Protein AF-A0A4R2SHG3-F1 (afdb_monomer_lite)

Secondary structure (DSSP, 8-state):
--------------SPPPP-TT-EEEEEEEEEE-HHHHHHHHHH--PPPSP-STT-TTEEEEEPPSEEEEEE-SS--S--SSTTS-EEEEEEE--TT--S-TTTTTS-PPSSPEEEEEEEGGG-TTS-EEEPSS--EESSEEE-TT--EEEEEEESSPPPHHHHHHHHH-HHHHHHHSEEEETTSS-BTTEEE--HHHHHHH-GGG-GGGGTTTTHHHHTTSSS--S--GGG-----SSPPTT---EEEEE--HHHHHHHHHHHHHHHHHHHHHHHHHHHHHHHHHHHHHHHHHHHHHS--TTS--SSGGGT-TTTTGGGGS--

pLDDT: mean 76.58, std 19.76, range [27.12, 96.88]

Radius of gyration: 29.36 Å; chains: 1; bounding box: 90×40×92 Å

Sequence (324 aa):
MTTNSPVLSDHKIGKPLACQADIRPIYPARFSLTKAALDKIVKTGEAPPMPTGINDPNYELRRLRQGYFYIYSQQHVGKTTDLKGRWVIFKYTVSTKDSNAPELNREYGSLPYKFTQYEWTEGNPRKQWVPAKGVNSYYHAFVNPQTAIIEFAYSEFRWPAELFEKLETDANARAAFMQKLPLKSLETDFSFILTEESLQKRVPDFNPNTEASGLNQNAEYRATMVGYNPTHHLRLPVKPCENGEPIVVGVFDPLGNIYDVAACNIVATVNDANKRAEELYPMVTAKAVKSFEKFLRAKSYSGFPVGDANKKDGLFSGIKRVFQ

Foldseek 3Di:
DDDDDDDPDPDPDDAFDDADQFKAFEFEWEKAFDPVQLVVCLVPVDHDPFDPFLPGPRTATEHDQFFKKKKFDPAFDDDAQAPNRGIKMWTKADALPFPQAPVCVPPGHDPPIKIFIWHADNRAQQGDIDGDPDPGIDLGGITTLPGFKMWMATDSDDDHRVLVVCLVVDVVSSVVHTDMDGLVDQDDRFKDFDDLVVCVVRYVQQPPCVVVPCLVVLCQLFPGRGHHDPSNDDSDRPDHDDSNTHMYGYHYDVVRNVRSSVSNVVVVVVVVVVVVVVVVVVVVVVVVVVVCVVVVVVPPDPPDPPDDPVVPVCPPVVVVVVPD

Organism: NCBI:txid1521931

InterPro domains:
  IPR046864 Toxin VasX, N-terminal region [PF20249] (18-190)

Structure (mmCIF, N/CA/C/O backbone):
data_AF-A0A4R2SHG3-F1
#
_entry.id   AF-A0A4R2SHG3-F1
#
loop_
_atom_site.group_PDB
_atom_site.id
_atom_site.type_symbol
_atom_site.label_atom_id
_atom_site.label_alt_id
_atom_site.label_comp_id
_atom_site.label_asym_id
_atom_site.label_entity_id
_atom_site.label_seq_id
_atom_site.pdbx_PDB_ins_code
_atom_site.Cartn_x
_atom_site.Cartn_y
_atom_site.Cartn_z
_atom_site.occupancy
_atom_site.B_iso_or_equiv
_atom_site.auth_seq_id
_atom_site.auth_comp_id
_atom_site.auth_asym_id
_atom_site.auth_atom_id
_atom_site.pdbx_PDB_model_num
ATOM 1 N N . MET A 1 1 ? -46.194 3.440 -25.053 1.00 33.47 1 MET A N 1
ATOM 2 C CA . MET A 1 1 ? -45.785 3.135 -23.667 1.00 33.47 1 MET A CA 1
ATOM 3 C C . MET A 1 1 ? -44.301 2.828 -23.695 1.00 33.47 1 MET A C 1
ATOM 5 O O . MET A 1 1 ? -43.914 1.734 -24.071 1.00 33.47 1 MET A O 1
ATOM 9 N N . THR A 1 2 ? -43.479 3.838 -23.436 1.00 27.78 2 THR A N 1
ATOM 10 C CA . THR A 1 2 ? -42.016 3.767 -23.477 1.00 27.78 2 THR A CA 1
ATOM 11 C C . THR A 1 2 ? -41.501 3.917 -22.053 1.00 27.78 2 THR A C 1
ATOM 13 O O . THR A 1 2 ? -41.744 4.923 -21.391 1.00 27.78 2 THR A O 1
ATOM 16 N N . THR A 1 3 ? -40.854 2.869 -21.556 1.00 30.02 3 THR A N 1
ATOM 17 C CA . THR A 1 3 ? -40.219 2.810 -20.240 1.00 30.02 3 THR A CA 1
ATOM 18 C C . THR A 1 3 ? -38.892 3.562 -20.291 1.00 30.02 3 THR A C 1
ATOM 20 O O . THR A 1 3 ? -37.925 3.073 -20.872 1.00 30.02 3 THR A O 1
ATOM 23 N N . ASN A 1 4 ? -38.854 4.755 -19.699 1.00 28.84 4 ASN A N 1
ATOM 24 C CA . ASN A 1 4 ? -37.624 5.510 -19.483 1.00 28.84 4 ASN A CA 1
ATOM 25 C C . ASN A 1 4 ? -36.856 4.914 -18.298 1.00 28.84 4 ASN A C 1
ATOM 27 O O . ASN A 1 4 ? -37.313 4.976 -17.157 1.00 28.84 4 ASN A O 1
ATOM 31 N N . SER A 1 5 ? -35.676 4.363 -18.578 1.00 27.41 5 SER A N 1
ATOM 32 C CA . SER A 1 5 ? -34.631 4.127 -17.580 1.00 27.41 5 SER A CA 1
ATOM 33 C C . SER A 1 5 ? -34.259 5.452 -16.900 1.00 27.41 5 SER A C 1
ATOM 35 O O . SER A 1 5 ? -34.145 6.466 -17.597 1.00 27.41 5 SER A O 1
ATOM 37 N N . PRO A 1 6 ? -34.050 5.492 -15.572 1.00 28.58 6 PRO A N 1
ATOM 38 C CA . PRO A 1 6 ? -33.657 6.722 -14.912 1.00 28.58 6 PRO A CA 1
ATOM 39 C C . PRO A 1 6 ? -32.207 7.037 -15.284 1.00 28.58 6 PRO A C 1
ATOM 41 O O . PRO A 1 6 ? -31.268 6.329 -14.923 1.00 28.58 6 PRO A O 1
ATOM 44 N N . VAL A 1 7 ? -32.065 8.108 -16.059 1.00 27.12 7 VAL A N 1
ATOM 45 C CA . VAL A 1 7 ? -30.815 8.810 -16.336 1.00 27.12 7 VAL A CA 1
ATOM 46 C C . VAL A 1 7 ? -30.150 9.144 -15.002 1.00 27.12 7 VAL A C 1
ATOM 48 O O . VAL A 1 7 ? -30.804 9.684 -14.109 1.00 27.12 7 VAL A O 1
ATOM 51 N N . LEU A 1 8 ? -28.862 8.801 -14.880 1.00 29.91 8 LEU A N 1
ATOM 52 C CA . LEU A 1 8 ? -27.983 9.226 -13.792 1.00 29.91 8 LEU A CA 1
ATOM 53 C C . LEU A 1 8 ? -28.116 10.749 -13.651 1.00 29.91 8 LEU A C 1
ATOM 55 O O . LEU A 1 8 ? -27.595 11.505 -14.468 1.00 29.91 8 LEU A O 1
ATOM 59 N N . SER A 1 9 ? -28.874 11.199 -12.656 1.00 29.02 9 SER A N 1
ATOM 60 C CA . SER A 1 9 ? -28.988 12.615 -12.355 1.00 29.02 9 SER A CA 1
ATOM 61 C C . SER A 1 9 ? -27.637 13.107 -11.863 1.00 29.02 9 SER A C 1
ATOM 63 O O . SER A 1 9 ? -27.088 12.539 -10.915 1.00 29.02 9 SER A O 1
ATOM 65 N N . ASP A 1 10 ? -27.154 14.184 -12.479 1.00 29.62 10 ASP A N 1
ATOM 66 C CA . ASP A 1 10 ? -26.142 15.094 -11.954 1.00 29.62 10 ASP A CA 1
ATOM 67 C C . ASP A 1 10 ? -26.487 15.486 -10.512 1.00 29.62 10 ASP A C 1
ATOM 69 O O . ASP A 1 10 ? -27.126 16.503 -10.227 1.00 29.62 10 ASP A O 1
ATOM 73 N N . HIS A 1 11 ? -26.074 14.668 -9.553 1.00 29.27 11 HIS A N 1
ATOM 74 C CA . HIS A 1 11 ? -26.025 15.099 -8.179 1.00 29.27 11 HIS A CA 1
ATOM 75 C C . HIS A 1 11 ? -24.681 15.783 -7.961 1.00 29.27 11 HIS A C 1
ATOM 77 O O . HIS A 1 11 ? -23.641 15.163 -7.738 1.00 29.27 11 HIS A O 1
ATOM 83 N N . LYS A 1 12 ? -24.742 17.115 -7.936 1.00 35.88 12 LYS A N 1
ATOM 84 C CA . LYS A 1 12 ? -23.930 17.914 -7.019 1.00 35.88 12 LYS A CA 1
ATOM 85 C C . LYS A 1 12 ? -24.144 17.368 -5.592 1.00 35.88 12 LYS A C 1
ATOM 87 O O . LYS A 1 12 ? -25.029 17.815 -4.877 1.00 35.88 12 LYS A O 1
ATOM 92 N N . ILE A 1 13 ? -23.365 16.366 -5.189 1.00 30.84 13 ILE A N 1
ATOM 93 C CA . ILE A 1 13 ? -23.256 15.853 -3.809 1.00 30.84 13 ILE A CA 1
ATOM 94 C C . ILE A 1 13 ? -22.005 16.539 -3.263 1.00 30.84 13 ILE A C 1
ATOM 96 O O . ILE A 1 13 ? -20.940 16.338 -3.835 1.00 30.84 13 ILE A O 1
ATOM 100 N N . GLY A 1 14 ? -21.998 17.448 -2.293 1.00 31.25 14 GLY A N 1
ATOM 101 C CA . GLY A 1 14 ? -22.535 17.407 -0.934 1.00 31.25 14 GLY A CA 1
ATOM 102 C C . GLY A 1 14 ? -21.418 17.986 -0.041 1.00 31.25 14 GLY A C 1
ATOM 103 O O . GLY A 1 14 ? -20.244 17.830 -0.381 1.00 31.25 14 GLY A O 1
ATOM 104 N N . LYS A 1 15 ? -21.758 18.721 1.027 1.00 37.09 15 LYS A N 1
ATOM 105 C CA . LYS A 1 15 ? -20.797 19.341 1.969 1.00 37.09 15 LYS A CA 1
ATOM 106 C C . LYS A 1 15 ? -19.692 18.347 2.398 1.00 37.09 15 LYS A C 1
ATOM 108 O O . LYS A 1 15 ? -19.974 17.148 2.437 1.00 37.09 15 LYS A O 1
ATOM 113 N N . PRO A 1 16 ? -18.470 18.813 2.740 1.00 46.28 16 PRO A N 1
ATOM 114 C CA . PRO A 1 16 ? -17.453 17.947 3.346 1.00 46.28 16 PRO A CA 1
ATOM 115 C C . PRO A 1 16 ? -18.072 17.156 4.501 1.00 46.28 16 PRO A C 1
ATOM 117 O O . PRO A 1 16 ? -18.875 17.715 5.254 1.00 46.28 16 PRO A O 1
ATOM 120 N N . LEU A 1 17 ? -17.752 15.859 4.602 1.00 51.75 17 LEU A N 1
ATOM 121 C CA . LEU A 1 17 ? -18.268 15.019 5.685 1.00 51.75 17 LEU A CA 1
ATOM 122 C C . LEU A 1 17 ? -18.000 15.713 7.026 1.00 51.75 17 LEU A C 1
ATOM 124 O O . LEU A 1 17 ? -16.897 16.212 7.262 1.00 51.75 17 LEU A O 1
ATOM 128 N N . ALA A 1 18 ? -19.016 15.756 7.890 1.00 56.81 18 ALA A N 1
ATOM 129 C CA . ALA A 1 18 ? -18.829 16.191 9.264 1.00 56.81 18 ALA A CA 1
ATOM 130 C C . ALA A 1 18 ? -17.781 15.293 9.937 1.00 56.81 18 ALA A C 1
ATOM 132 O O . ALA A 1 18 ? -17.714 14.094 9.660 1.00 56.81 18 ALA A O 1
ATOM 133 N N . CYS A 1 19 ? -16.964 15.887 10.803 1.00 63.97 19 CYS A N 1
ATOM 134 C CA . CYS A 1 19 ? -15.943 15.180 11.564 1.00 63.97 19 CYS A CA 1
ATOM 135 C C . CYS A 1 19 ? -16.548 13.954 12.295 1.00 63.97 19 CYS A C 1
ATOM 137 O O . CYS A 1 19 ? -17.534 14.081 13.020 1.00 63.97 19 CYS A O 1
ATOM 139 N N . GLN A 1 20 ? -15.955 12.772 12.082 1.00 69.38 20 GLN A N 1
ATOM 140 C CA . GLN A 1 20 ? -16.285 11.513 12.759 1.00 69.38 20 GLN A CA 1
ATOM 141 C C . GLN A 1 20 ? -15.287 11.257 13.896 1.00 69.38 20 GLN A C 1
ATOM 143 O O . GLN A 1 20 ? -14.147 10.869 13.651 1.00 69.38 20 GLN A O 1
ATOM 148 N N . ALA A 1 21 ? -15.703 11.510 15.140 1.00 69.62 21 ALA A N 1
ATOM 149 C CA . ALA A 1 21 ? -14.824 11.470 16.315 1.00 69.62 21 ALA A CA 1
ATOM 150 C C . ALA A 1 21 ? -14.203 10.086 16.601 1.00 69.62 21 ALA A C 1
ATOM 152 O O . ALA A 1 21 ? -13.243 9.985 17.358 1.00 69.62 21 ALA A O 1
ATOM 153 N N . ASP A 1 22 ? -14.742 9.021 16.012 1.00 82.75 22 ASP A N 1
ATOM 154 C CA . ASP A 1 22 ? -14.313 7.634 16.177 1.00 82.75 22 ASP A CA 1
ATOM 155 C C . ASP A 1 22 ? -13.443 7.116 15.021 1.00 82.75 22 ASP A C 1
ATOM 157 O O . ASP A 1 22 ? -13.056 5.946 15.027 1.00 82.75 22 ASP A O 1
ATOM 161 N N . ILE A 1 23 ? -13.105 7.967 14.044 1.00 86.44 23 ILE A N 1
ATOM 162 C CA . ILE A 1 23 ? -12.410 7.567 12.816 1.00 86.44 23 ILE A CA 1
ATOM 163 C C . ILE A 1 23 ? -11.166 8.431 12.580 1.00 86.44 23 ILE A C 1
ATOM 165 O O . ILE A 1 23 ? -11.239 9.643 12.395 1.00 86.44 23 ILE A O 1
ATOM 169 N N . ARG A 1 24 ? -10.012 7.765 12.496 1.00 89.50 24 ARG A N 1
ATOM 170 C CA . ARG A 1 24 ? -8.779 8.279 11.899 1.00 89.50 24 ARG A CA 1
ATOM 171 C C . ARG A 1 24 ? -8.614 7.646 10.511 1.00 89.50 24 ARG A C 1
ATOM 173 O O . ARG A 1 24 ? -8.375 6.436 10.427 1.00 89.50 24 ARG A O 1
ATOM 180 N N . PRO A 1 25 ? -8.734 8.422 9.420 1.00 90.69 25 PRO A N 1
ATOM 181 C CA . PRO A 1 25 ? -8.517 7.918 8.068 1.00 90.69 25 PRO A CA 1
ATOM 182 C C . PRO A 1 25 ? -7.061 7.503 7.818 1.00 90.69 25 PRO A C 1
ATOM 184 O O . PRO A 1 25 ? -6.133 8.263 8.095 1.00 90.69 25 PRO A O 1
ATOM 187 N N . ILE A 1 26 ? -6.880 6.320 7.234 1.00 93.25 26 ILE A N 1
ATOM 188 C CA . ILE A 1 26 ? -5.596 5.760 6.810 1.00 93.25 26 ILE A CA 1
ATOM 189 C C . ILE A 1 26 ? -5.618 5.586 5.291 1.00 93.25 26 ILE A C 1
ATOM 191 O O . ILE A 1 26 ? -6.452 4.859 4.743 1.00 93.25 26 ILE A O 1
ATOM 195 N N . TYR A 1 27 ? -4.678 6.237 4.616 1.00 92.62 27 TYR A N 1
ATOM 196 C CA . TYR A 1 27 ? -4.498 6.169 3.171 1.00 92.62 27 TYR A CA 1
ATOM 197 C C . TYR A 1 27 ? -3.233 5.371 2.861 1.00 92.62 27 TYR A C 1
ATOM 199 O O . TYR A 1 27 ? -2.132 5.916 2.909 1.00 92.62 27 TYR A O 1
ATOM 207 N N . PRO A 1 28 ? -3.346 4.067 2.580 1.00 94.25 28 PRO A N 1
ATOM 208 C CA . PRO A 1 28 ? -2.180 3.275 2.232 1.00 94.25 28 PRO A CA 1
ATOM 209 C C . PRO A 1 28 ? -1.685 3.628 0.821 1.00 94.25 28 PRO A C 1
ATOM 211 O O . PRO A 1 28 ? -2.462 3.687 -0.134 1.00 94.25 28 PRO A O 1
ATOM 214 N N . ALA A 1 29 ? -0.379 3.840 0.695 1.00 92.88 29 ALA A N 1
ATOM 215 C CA . ALA A 1 29 ? 0.338 4.008 -0.562 1.00 92.88 29 ALA A CA 1
ATOM 216 C C . ALA A 1 29 ? 1.505 3.021 -0.582 1.00 92.88 29 ALA A C 1
ATOM 218 O O . ALA A 1 29 ? 2.244 2.919 0.391 1.00 92.88 29 ALA A O 1
ATOM 219 N N . ARG A 1 30 ? 1.671 2.259 -1.659 1.00 92.75 30 ARG A N 1
ATOM 220 C CA . ARG A 1 30 ? 2.716 1.235 -1.750 1.00 92.75 30 ARG A CA 1
ATOM 221 C C . ARG A 1 30 ? 4.051 1.828 -2.167 1.00 92.75 30 ARG A C 1
ATOM 223 O O . ARG A 1 30 ? 4.090 2.724 -3.008 1.00 92.75 30 ARG A O 1
ATOM 230 N N . PHE A 1 31 ? 5.135 1.275 -1.644 1.00 93.50 31 PHE A N 1
ATOM 231 C CA . PHE A 1 31 ? 6.462 1.491 -2.208 1.00 93.50 31 PHE A CA 1
ATOM 232 C C . PHE A 1 31 ? 6.576 0.767 -3.548 1.00 93.50 31 PHE A C 1
ATOM 234 O O . PHE A 1 31 ? 6.349 -0.437 -3.624 1.00 93.50 31 PHE A O 1
ATOM 241 N N . SER A 1 32 ? 6.940 1.503 -4.592 1.00 89.88 32 SER A N 1
ATOM 242 C CA . SER A 1 32 ? 7.234 0.969 -5.922 1.00 89.88 32 SER A CA 1
ATOM 243 C C . SER A 1 32 ? 8.598 1.480 -6.368 1.00 89.88 32 SER A C 1
ATOM 245 O O . SER A 1 32 ? 8.988 2.597 -6.024 1.00 89.88 32 SER A O 1
ATOM 247 N N . LEU A 1 33 ? 9.339 0.659 -7.108 1.00 90.38 33 LEU A N 1
ATOM 248 C CA . LEU A 1 33 ? 10.660 1.025 -7.617 1.00 90.38 33 LEU A CA 1
ATOM 249 C C . LEU A 1 33 ? 10.574 2.240 -8.548 1.00 90.38 33 LEU A C 1
ATOM 251 O O . LEU A 1 33 ? 9.707 2.319 -9.424 1.00 90.38 33 LEU A O 1
ATOM 255 N N . THR A 1 34 ? 11.503 3.181 -8.393 1.00 89.12 34 THR A N 1
ATOM 256 C CA . THR A 1 34 ? 11.634 4.297 -9.336 1.00 89.12 34 THR A CA 1
ATOM 257 C C . THR A 1 34 ? 12.121 3.794 -10.695 1.00 89.12 34 THR A C 1
ATOM 259 O O . THR A 1 34 ? 12.732 2.730 -10.808 1.00 89.12 34 THR A O 1
ATOM 262 N N . LYS A 1 35 ? 11.902 4.583 -11.756 1.00 84.44 35 LYS A N 1
ATOM 263 C CA . LYS A 1 35 ? 12.464 4.273 -13.083 1.00 84.44 35 LYS A CA 1
ATOM 264 C C . LYS A 1 35 ? 13.984 4.096 -13.017 1.00 84.44 35 LYS A C 1
ATOM 266 O O . LYS A 1 35 ? 14.508 3.136 -13.558 1.00 84.44 35 LYS A O 1
ATOM 271 N N . ALA A 1 36 ? 14.672 4.979 -12.294 1.00 88.19 36 ALA A N 1
ATOM 272 C CA . ALA A 1 36 ? 16.119 4.905 -12.125 1.00 88.19 36 ALA A CA 1
ATOM 273 C C . ALA A 1 36 ? 16.562 3.595 -11.446 1.00 88.19 36 ALA A C 1
ATOM 275 O O . ALA A 1 36 ? 17.568 3.010 -11.848 1.00 88.19 36 ALA A O 1
ATOM 276 N N . ALA A 1 37 ? 15.804 3.113 -10.455 1.00 90.75 37 ALA A N 1
ATOM 277 C CA . ALA A 1 37 ? 16.067 1.825 -9.822 1.00 90.75 37 ALA A CA 1
ATOM 278 C C . ALA A 1 37 ? 15.839 0.653 -10.792 1.00 90.75 37 ALA A C 1
ATOM 280 O O . ALA A 1 37 ? 16.688 -0.231 -10.879 1.00 90.75 37 ALA A O 1
ATOM 281 N N . LEU A 1 38 ? 14.749 0.669 -11.568 1.00 88.31 38 LEU A N 1
ATOM 282 C CA . LEU A 1 38 ? 14.478 -0.343 -12.598 1.00 88.31 38 LEU A CA 1
ATOM 283 C C . LEU A 1 38 ? 15.567 -0.361 -13.686 1.00 88.31 38 LEU A C 1
ATOM 285 O O . LEU A 1 38 ? 16.103 -1.421 -13.998 1.00 88.31 38 LEU A O 1
ATOM 289 N N . ASP A 1 39 ? 15.973 0.806 -14.191 1.00 86.44 39 ASP A N 1
ATOM 290 C CA . ASP A 1 39 ? 17.051 0.939 -15.179 1.00 86.44 39 ASP A CA 1
ATOM 291 C C . ASP A 1 39 ? 18.385 0.397 -14.641 1.00 86.44 39 ASP A C 1
ATOM 293 O O . ASP A 1 39 ? 19.172 -0.193 -15.386 1.00 86.44 39 ASP A O 1
ATOM 297 N N . LYS A 1 40 ? 18.660 0.592 -13.343 1.00 90.00 40 LYS A N 1
ATOM 298 C CA . LYS A 1 40 ? 19.838 0.021 -12.680 1.00 90.00 40 LYS A CA 1
ATOM 299 C C . LYS A 1 40 ? 19.745 -1.503 -12.629 1.00 90.00 40 LYS A C 1
ATOM 301 O O . LYS A 1 40 ? 20.708 -2.158 -13.014 1.00 90.00 40 LYS A O 1
ATOM 306 N N . ILE A 1 41 ? 18.596 -2.055 -12.232 1.00 89.62 41 ILE A N 1
ATOM 307 C CA . ILE A 1 41 ? 18.361 -3.506 -12.176 1.00 89.62 41 ILE A CA 1
ATOM 308 C C . ILE A 1 41 ? 18.587 -4.147 -13.545 1.00 89.62 41 ILE A C 1
ATOM 310 O O . ILE A 1 41 ? 19.288 -5.149 -13.630 1.00 89.62 41 ILE A O 1
ATOM 314 N N . VAL A 1 42 ? 18.069 -3.556 -14.624 1.00 84.56 42 VAL A N 1
ATOM 315 C CA . VAL A 1 42 ? 18.277 -4.077 -15.988 1.00 84.56 42 VAL A CA 1
ATOM 316 C C . VAL A 1 42 ? 19.759 -4.082 -16.375 1.00 84.56 42 VAL A C 1
ATOM 318 O O . VAL A 1 42 ? 20.217 -4.993 -17.060 1.00 84.56 42 VAL A O 1
ATOM 321 N N . LYS A 1 43 ? 20.530 -3.082 -15.934 1.00 86.06 43 LYS A N 1
ATOM 322 C CA . LYS A 1 43 ? 21.958 -2.955 -16.267 1.00 86.06 43 LYS A CA 1
ATOM 323 C C . LYS A 1 43 ? 22.869 -3.838 -15.420 1.00 86.06 43 LYS A C 1
ATOM 325 O O . LYS A 1 43 ? 23.861 -4.336 -15.943 1.00 86.06 43 LYS A O 1
ATOM 330 N N . THR A 1 44 ? 22.595 -3.971 -14.123 1.00 88.31 44 THR A N 1
ATOM 331 C CA . THR A 1 44 ? 23.511 -4.617 -13.166 1.00 88.31 44 THR A CA 1
ATOM 332 C C . THR A 1 44 ? 22.992 -5.940 -12.616 1.00 88.31 44 THR A C 1
ATOM 334 O O . THR A 1 44 ? 23.772 -6.706 -12.063 1.00 88.31 44 THR A O 1
ATOM 337 N N . GLY A 1 45 ? 21.694 -6.221 -12.742 1.00 85.00 45 GLY A N 1
ATOM 338 C CA . GLY A 1 45 ? 21.036 -7.364 -12.107 1.00 85.00 45 GLY A CA 1
ATOM 339 C C . GLY A 1 45 ? 20.819 -7.207 -10.596 1.00 85.00 45 GLY A C 1
ATOM 340 O O . GLY A 1 45 ? 20.346 -8.140 -9.952 1.00 85.00 45 GLY A O 1
ATOM 341 N N . GLU A 1 46 ? 21.147 -6.050 -10.012 1.00 87.25 46 GLU A N 1
ATOM 342 C CA . GLU A 1 46 ? 21.089 -5.831 -8.562 1.00 87.25 46 GLU A CA 1
ATOM 343 C C . GLU A 1 46 ? 19.825 -5.069 -8.151 1.00 87.25 46 GLU A C 1
ATOM 345 O O . GLU A 1 46 ? 19.664 -3.888 -8.474 1.00 87.25 46 GLU A O 1
ATOM 350 N N . ALA A 1 47 ? 18.952 -5.727 -7.384 1.00 86.62 47 ALA A N 1
ATOM 351 C CA . ALA A 1 47 ? 17.793 -5.093 -6.762 1.00 86.62 47 ALA A CA 1
ATOM 352 C C . ALA A 1 47 ? 18.191 -4.312 -5.494 1.00 86.62 47 ALA A C 1
ATOM 354 O O . ALA A 1 47 ? 19.029 -4.788 -4.721 1.00 86.62 47 ALA A O 1
ATOM 355 N N . PRO A 1 48 ? 17.598 -3.129 -5.243 1.00 90.75 48 PRO A N 1
ATOM 356 C CA . PRO A 1 48 ? 17.815 -2.414 -3.992 1.00 90.75 48 PRO A CA 1
ATOM 357 C C . PRO A 1 48 ? 17.240 -3.208 -2.803 1.00 90.75 48 PRO A C 1
ATOM 359 O O . PRO A 1 48 ? 16.298 -3.988 -2.978 1.00 90.75 48 PRO A O 1
ATOM 362 N N . PRO A 1 49 ? 17.766 -3.004 -1.581 1.00 91.62 49 PRO A N 1
ATOM 363 C CA . PRO A 1 49 ? 17.172 -3.572 -0.373 1.00 91.62 49 PRO A CA 1
ATOM 364 C C . PRO A 1 49 ? 15.762 -3.012 -0.136 1.00 91.62 49 PRO A C 1
ATOM 366 O O . PRO A 1 49 ? 15.327 -2.081 -0.817 1.00 91.62 49 PRO A O 1
ATOM 369 N N . MET A 1 50 ? 15.045 -3.569 0.844 1.00 89.69 50 MET A N 1
ATOM 370 C CA . MET A 1 50 ? 13.733 -3.056 1.257 1.00 89.69 50 MET A CA 1
ATOM 371 C C . MET A 1 50 ? 13.789 -1.552 1.585 1.00 89.69 50 MET A C 1
ATOM 373 O O . MET A 1 50 ? 14.806 -1.098 2.116 1.00 89.69 50 MET A O 1
ATOM 377 N N . PRO A 1 51 ? 12.714 -0.787 1.300 1.00 93.44 51 PRO A N 1
ATOM 378 C CA . PRO A 1 51 ? 12.720 0.651 1.512 1.00 93.44 51 PRO A CA 1
ATOM 379 C C . PRO A 1 51 ? 12.936 0.987 2.982 1.00 93.44 51 PRO A C 1
ATOM 381 O O . PRO A 1 51 ? 12.277 0.440 3.868 1.00 93.44 51 PRO A O 1
ATOM 384 N N . THR A 1 52 ? 13.824 1.944 3.217 1.00 92.06 52 THR A N 1
ATOM 385 C CA . THR A 1 52 ? 14.102 2.472 4.560 1.00 92.06 52 THR A CA 1
ATOM 386 C C . THR A 1 52 ? 13.088 3.522 5.011 1.00 92.06 52 THR A C 1
ATOM 388 O O . THR A 1 52 ? 12.947 3.758 6.207 1.00 92.06 52 THR A O 1
ATOM 391 N N . GLY A 1 53 ? 12.348 4.114 4.070 1.00 94.00 53 GLY A N 1
ATOM 392 C CA . GLY A 1 53 ? 11.288 5.078 4.340 1.00 94.00 53 GLY A CA 1
ATOM 393 C C . GLY A 1 53 ? 10.798 5.793 3.079 1.00 94.00 53 GLY A C 1
ATOM 394 O O . GLY A 1 53 ? 11.286 5.558 1.976 1.00 94.00 53 GLY A O 1
ATOM 395 N N . ILE A 1 54 ? 9.843 6.710 3.237 1.00 93.81 54 ILE A N 1
ATOM 396 C CA . ILE A 1 54 ? 9.193 7.489 2.168 1.00 93.81 54 ILE A CA 1
ATOM 397 C C . ILE A 1 54 ? 10.137 8.426 1.403 1.00 93.81 54 ILE A C 1
ATOM 399 O O . ILE A 1 54 ? 9.738 8.975 0.381 1.00 93.81 54 ILE A O 1
ATOM 403 N N . ASN A 1 55 ? 11.361 8.630 1.898 1.00 93.50 55 ASN A N 1
ATOM 404 C CA . ASN A 1 55 ? 12.386 9.455 1.257 1.00 93.50 55 ASN A CA 1
ATOM 405 C C . ASN A 1 55 ? 13.507 8.611 0.608 1.00 93.50 55 ASN A C 1
ATOM 407 O O . ASN A 1 55 ? 14.512 9.174 0.178 1.00 93.50 55 ASN A O 1
ATOM 411 N N . ASP A 1 56 ? 13.373 7.280 0.561 1.00 94.94 56 ASP A N 1
ATOM 412 C CA . ASP A 1 56 ? 14.353 6.391 -0.074 1.00 94.94 56 ASP A CA 1
ATOM 413 C C . ASP A 1 56 ? 14.424 6.660 -1.591 1.00 94.94 56 ASP A C 1
ATOM 415 O O . ASP A 1 56 ? 13.399 6.577 -2.265 1.00 94.94 56 ASP A O 1
ATOM 419 N N . PRO A 1 57 ? 15.600 6.959 -2.173 1.00 93.06 57 PRO A N 1
ATOM 420 C CA . PRO A 1 57 ? 15.705 7.367 -3.577 1.00 93.06 57 PRO A CA 1
ATOM 421 C C . PRO A 1 57 ? 15.396 6.244 -4.579 1.00 93.06 57 PRO A C 1
ATOM 423 O O . PRO A 1 57 ? 15.135 6.515 -5.755 1.00 93.06 57 PRO A O 1
ATOM 426 N N . ASN A 1 58 ? 15.444 4.979 -4.149 1.00 93.44 58 ASN A N 1
ATOM 427 C CA . ASN A 1 58 ? 15.146 3.845 -5.025 1.00 93.44 58 ASN A CA 1
ATOM 428 C C . ASN A 1 58 ? 13.645 3.571 -5.134 1.00 93.44 58 ASN A C 1
ATOM 430 O O . ASN A 1 58 ? 13.222 2.820 -6.016 1.00 93.44 58 ASN A O 1
ATOM 434 N N . TYR A 1 59 ? 12.849 4.187 -4.261 1.00 93.19 59 TYR A N 1
ATOM 435 C CA . TYR A 1 59 ? 11.423 3.952 -4.163 1.00 93.19 59 TYR A CA 1
ATOM 436 C C . TYR A 1 59 ? 10.631 5.250 -4.270 1.00 93.19 59 TYR A C 1
ATOM 438 O O . TYR A 1 59 ? 11.085 6.346 -3.969 1.00 93.19 59 TYR A O 1
ATOM 446 N N . GLU A 1 60 ? 9.395 5.109 -4.705 1.00 91.56 60 GLU A N 1
ATOM 447 C CA . GLU A 1 60 ? 8.403 6.169 -4.722 1.00 91.56 60 GLU A CA 1
ATOM 448 C C . GLU A 1 60 ? 7.073 5.596 -4.244 1.00 91.56 60 GLU A C 1
ATOM 450 O O . GLU A 1 60 ? 6.798 4.399 -4.390 1.00 91.56 60 GLU A O 1
ATOM 455 N N . LEU A 1 61 ? 6.233 6.451 -3.666 1.00 91.94 61 LEU A N 1
ATOM 456 C CA . LEU A 1 61 ? 4.910 6.033 -3.238 1.00 91.94 61 LEU A CA 1
ATOM 457 C C . LEU A 1 61 ? 3.955 6.032 -4.422 1.00 91.94 61 LEU A C 1
ATOM 459 O O . LEU A 1 61 ? 3.812 7.020 -5.139 1.00 91.94 61 LEU A O 1
ATOM 463 N N . ARG A 1 62 ? 3.262 4.916 -4.598 1.00 87.75 62 ARG A N 1
ATOM 464 C CA . ARG A 1 62 ? 2.225 4.724 -5.607 1.00 87.75 62 ARG A CA 1
ATOM 465 C C . ARG A 1 62 ? 0.935 4.285 -4.937 1.00 87.75 62 ARG A C 1
ATOM 467 O O . ARG A 1 62 ? 0.924 3.832 -3.794 1.00 87.75 62 ARG A O 1
ATOM 474 N N . ARG A 1 63 ? -0.181 4.406 -5.640 1.00 85.25 63 ARG A N 1
ATOM 475 C CA . ARG A 1 63 ? -1.444 3.824 -5.187 1.00 85.25 63 ARG A CA 1
ATOM 476 C C . ARG A 1 63 ? -1.320 2.312 -5.027 1.00 85.25 63 ARG A C 1
ATOM 478 O O . ARG A 1 63 ? -0.553 1.655 -5.737 1.00 85.25 63 ARG A O 1
ATOM 485 N N . LEU A 1 64 ? -2.119 1.772 -4.109 1.00 85.88 64 LEU A N 1
ATOM 486 C CA . LEU A 1 64 ? -2.266 0.330 -3.965 1.00 85.88 64 LEU A CA 1
ATOM 487 C C . LEU A 1 64 ? -2.740 -0.315 -5.269 1.00 85.88 64 LEU A C 1
ATOM 489 O O . LEU A 1 64 ? -3.481 0.281 -6.053 1.00 85.88 64 LEU A O 1
ATOM 493 N N . ARG A 1 65 ? -2.333 -1.568 -5.448 1.00 83.00 65 ARG A N 1
ATOM 494 C CA . ARG A 1 65 ? -2.978 -2.495 -6.373 1.00 83.00 65 ARG A CA 1
ATOM 495 C C . ARG A 1 65 ? -4.235 -3.059 -5.719 1.00 83.00 65 ARG A C 1
ATOM 497 O O . ARG A 1 65 ? -4.424 -2.936 -4.507 1.00 83.00 65 ARG A O 1
ATOM 504 N N . GLN A 1 66 ? -5.122 -3.634 -6.526 1.00 85.50 66 GLN A N 1
ATOM 505 C CA . GLN A 1 66 ? -6.296 -4.322 -5.999 1.00 85.50 66 GLN A CA 1
ATOM 506 C C . GLN A 1 66 ? -5.867 -5.429 -5.027 1.00 85.50 66 GLN A C 1
ATOM 508 O O . GLN A 1 66 ? -4.900 -6.138 -5.278 1.00 85.50 66 GLN A O 1
ATOM 513 N N . GLY A 1 67 ? -6.577 -5.572 -3.912 1.00 89.56 67 GLY A N 1
ATOM 514 C CA . GLY A 1 67 ? -6.173 -6.523 -2.884 1.00 89.56 67 GLY A CA 1
ATOM 515 C C . GLY A 1 67 ? -6.796 -6.233 -1.531 1.00 89.56 67 GLY A C 1
ATOM 516 O O . GLY A 1 67 ? -7.924 -5.747 -1.430 1.00 89.56 67 GLY A O 1
ATOM 517 N N . TYR A 1 68 ? -6.042 -6.528 -0.482 1.00 93.75 68 TYR A N 1
ATOM 518 C CA . TYR A 1 68 ? -6.464 -6.442 0.904 1.00 93.75 68 TYR A CA 1
ATOM 519 C C . TYR A 1 68 ? -5.447 -5.654 1.724 1.00 93.75 68 TYR A C 1
ATOM 521 O O . TYR A 1 68 ? -4.235 -5.835 1.603 1.00 93.75 68 TYR A O 1
ATOM 529 N N . PHE A 1 69 ? -5.968 -4.784 2.580 1.00 96.50 69 PHE A N 1
ATOM 530 C CA . PHE A 1 69 ? -5.213 -4.042 3.571 1.00 96.50 69 PHE A CA 1
ATOM 531 C C . PHE A 1 69 ? -5.627 -4.519 4.960 1.00 96.50 69 PHE A C 1
ATOM 533 O O . PHE A 1 69 ? -6.807 -4.474 5.323 1.00 96.50 69 PHE A O 1
ATOM 540 N N . TYR A 1 70 ? -4.645 -5.000 5.710 1.00 96.88 70 TYR A N 1
ATOM 541 C CA . TYR A 1 70 ? -4.819 -5.592 7.027 1.00 96.88 70 TYR A CA 1
ATOM 542 C C . TYR A 1 70 ? -4.258 -4.654 8.075 1.00 96.88 70 TYR A C 1
ATOM 544 O O . TYR A 1 70 ? -3.125 -4.193 7.945 1.00 96.88 70 TYR A O 1
ATOM 552 N N . ILE A 1 71 ? -5.032 -4.417 9.124 1.00 96.81 71 ILE A N 1
ATOM 553 C CA . ILE A 1 71 ? -4.604 -3.667 10.295 1.00 96.81 71 ILE A CA 1
ATOM 554 C C . ILE A 1 71 ? -4.826 -4.550 11.514 1.00 96.81 71 ILE A C 1
ATOM 556 O O . ILE A 1 71 ? -5.902 -5.120 11.693 1.00 96.81 71 ILE A O 1
ATOM 560 N N . TYR A 1 72 ? -3.794 -4.647 12.335 1.00 96.19 72 TYR A N 1
ATOM 561 C CA . TYR A 1 72 ? -3.798 -5.285 13.630 1.00 96.19 72 TYR A CA 1
ATOM 562 C C . TYR A 1 72 ? -3.489 -4.256 14.715 1.00 96.19 72 TYR A C 1
ATOM 564 O O . TYR A 1 72 ? -2.615 -3.397 14.564 1.00 96.19 72 TYR A O 1
ATOM 572 N N . SER A 1 73 ? -4.163 -4.379 15.848 1.00 92.62 73 SER A N 1
ATOM 573 C CA . SER A 1 73 ? -3.784 -3.716 17.089 1.00 92.62 73 SER A CA 1
ATOM 574 C C . SER A 1 73 ? -4.100 -4.634 18.260 1.00 92.62 73 SER A C 1
ATOM 576 O O . SER A 1 73 ? -5.008 -5.458 18.190 1.00 92.62 73 SER A O 1
ATOM 578 N N . GLN A 1 74 ? -3.366 -4.488 19.365 1.00 85.06 74 GLN A N 1
ATOM 579 C CA . GLN A 1 74 ? -3.634 -5.278 20.571 1.00 85.06 74 GLN A CA 1
ATOM 580 C C . GLN A 1 74 ? -5.048 -5.038 21.107 1.00 85.06 74 GLN A C 1
ATOM 582 O O . GLN A 1 74 ? -5.653 -5.954 21.659 1.00 85.06 74 GLN A O 1
ATOM 587 N N . GLN A 1 75 ? -5.562 -3.819 20.930 1.00 81.56 75 GLN A N 1
ATOM 588 C CA . GLN A 1 75 ? -6.917 -3.459 21.307 1.00 81.56 75 GLN A CA 1
ATOM 589 C C . GLN A 1 75 ? -7.427 -2.339 20.396 1.00 81.56 75 GLN A C 1
ATOM 591 O O . GLN A 1 75 ? -7.096 -1.164 20.573 1.00 81.56 75 GLN A O 1
ATOM 596 N N . HIS A 1 76 ? -8.234 -2.701 19.401 1.00 82.25 76 HIS A N 1
ATOM 597 C CA . HIS A 1 76 ? -9.012 -1.734 18.641 1.00 82.25 76 HIS A CA 1
ATOM 598 C C . HIS A 1 76 ? -10.286 -1.362 19.399 1.00 82.25 76 HIS A C 1
ATOM 600 O O . HIS A 1 76 ? -10.953 -2.197 20.007 1.00 82.25 76 HIS A O 1
ATOM 606 N N . VAL A 1 77 ? -10.637 -0.081 19.323 1.00 77.06 77 VAL A N 1
ATOM 607 C CA . VAL A 1 77 ? -11.893 0.451 19.850 1.00 77.06 77 VAL A CA 1
ATOM 608 C C . VAL A 1 77 ? -12.863 0.629 18.683 1.00 77.06 77 VAL A C 1
ATOM 610 O O . VAL A 1 77 ? -12.504 1.200 17.656 1.00 77.06 77 VAL A O 1
ATOM 613 N N . GLY A 1 78 ? -14.102 0.160 18.829 1.00 80.56 78 GLY A N 1
ATOM 614 C CA . GLY A 1 78 ? -15.151 0.333 17.820 1.00 80.56 78 GLY A CA 1
ATOM 615 C C . GLY A 1 78 ? -15.211 -0.792 16.781 1.00 80.56 78 GLY A C 1
ATOM 616 O O . GLY A 1 78 ? -15.177 -1.971 17.131 1.00 80.56 78 GLY A O 1
ATOM 617 N N . LYS A 1 79 ? -15.382 -0.430 15.502 1.00 82.06 79 LYS A N 1
ATOM 618 C CA . LYS A 1 79 ? -15.627 -1.392 14.413 1.00 82.06 79 LYS A CA 1
ATOM 619 C C . LYS A 1 79 ? -14.393 -2.246 14.121 1.00 82.06 79 LYS A C 1
ATOM 621 O O . LYS A 1 79 ? -13.352 -1.717 13.743 1.00 82.06 79 LYS A O 1
ATOM 626 N N . THR A 1 80 ? -14.545 -3.561 14.221 1.00 89.06 80 THR A N 1
ATOM 627 C CA . THR A 1 80 ? -13.469 -4.548 14.048 1.00 89.06 80 THR A CA 1
ATOM 628 C C . THR A 1 80 ? -13.961 -5.752 13.246 1.00 89.06 80 THR A C 1
ATOM 630 O O . THR A 1 80 ? -15.162 -5.961 13.092 1.00 89.06 80 THR A O 1
ATOM 633 N N . THR A 1 81 ? -13.029 -6.503 12.664 1.00 86.25 81 THR A N 1
ATOM 634 C CA . THR A 1 81 ? -13.296 -7.689 11.840 1.00 86.25 81 THR A CA 1
ATOM 635 C C . THR A 1 81 ? -13.542 -8.937 12.688 1.00 86.25 81 THR A C 1
ATOM 637 O O . THR A 1 81 ? -14.297 -9.820 12.276 1.00 86.25 81 THR A O 1
ATOM 640 N N . ASP A 1 82 ? -12.911 -9.020 13.859 1.00 88.31 82 ASP A N 1
ATOM 641 C CA . ASP A 1 82 ? -13.001 -10.132 14.799 1.00 88.31 82 ASP A CA 1
ATOM 642 C C . ASP A 1 82 ? -13.712 -9.727 16.098 1.00 88.31 82 ASP A C 1
ATOM 644 O O . ASP A 1 82 ? -13.707 -8.571 16.508 1.00 88.31 82 ASP A O 1
ATOM 648 N N . LEU A 1 83 ? -14.280 -10.705 16.811 1.00 85.50 83 LEU A N 1
ATOM 649 C CA . LEU A 1 83 ? -14.976 -10.444 18.080 1.00 85.50 83 LEU A CA 1
ATOM 650 C C . LEU A 1 83 ? -14.033 -10.036 19.221 1.00 85.50 83 LEU A C 1
ATOM 652 O O . LEU A 1 83 ? -14.489 -9.499 20.227 1.00 85.50 83 LEU A O 1
ATOM 656 N N . LYS A 1 84 ? -12.728 -10.302 19.087 1.00 86.06 84 LYS A N 1
ATOM 657 C CA . LYS A 1 84 ? -11.721 -9.925 20.089 1.00 86.06 84 LYS A CA 1
ATOM 658 C C . LYS A 1 84 ? -11.215 -8.494 19.889 1.00 86.06 84 LYS A C 1
ATOM 660 O O . LYS A 1 84 ? -10.448 -8.017 20.719 1.00 86.06 84 LYS A O 1
ATOM 665 N N . GLY A 1 85 ? -11.636 -7.822 18.816 1.00 86.94 85 GLY A N 1
ATOM 666 C CA . GLY A 1 85 ? -11.298 -6.434 18.540 1.00 86.94 85 GLY A CA 1
ATOM 667 C C . GLY A 1 85 ? -9.819 -6.208 18.233 1.00 86.94 85 GLY A C 1
ATOM 668 O O . GLY A 1 85 ? -9.230 -5.254 18.736 1.00 86.94 85 GLY A O 1
ATOM 669 N N . ARG A 1 86 ? -9.198 -7.089 17.448 1.00 91.62 86 ARG A N 1
ATOM 670 C CA . ARG A 1 86 ? -7.768 -7.030 17.108 1.00 91.62 86 ARG A CA 1
ATOM 671 C C . ARG A 1 86 ? -7.489 -6.789 15.637 1.00 91.62 86 ARG A C 1
ATOM 673 O O . ARG A 1 86 ? -6.445 -6.227 15.328 1.00 91.62 86 ARG A O 1
ATOM 680 N N . TRP A 1 87 ? -8.402 -7.156 14.747 1.00 94.94 87 TRP A N 1
ATOM 681 C CA . TRP A 1 87 ? -8.233 -6.994 13.308 1.00 94.94 87 TRP A CA 1
ATOM 682 C C . TRP A 1 87 ? -9.207 -5.979 12.735 1.00 94.94 87 TRP A C 1
ATOM 684 O O . TRP A 1 87 ? -10.373 -5.922 13.120 1.00 94.94 87 TRP A O 1
ATOM 694 N N . VAL A 1 88 ? -8.744 -5.224 11.747 1.00 95.19 88 VAL A N 1
ATOM 695 C CA . VAL A 1 88 ? -9.585 -4.455 10.834 1.00 95.19 88 VAL A CA 1
ATOM 696 C C . VAL A 1 88 ? -9.097 -4.727 9.419 1.00 95.19 88 VAL A C 1
ATOM 698 O O . VAL A 1 88 ? -7.939 -4.469 9.087 1.00 95.19 88 VAL A O 1
ATOM 701 N N . ILE A 1 89 ? -9.974 -5.280 8.586 1.00 96.12 89 ILE A N 1
ATOM 702 C CA . ILE A 1 89 ? -9.626 -5.714 7.235 1.00 96.12 89 ILE A CA 1
ATOM 703 C C . ILE A 1 89 ? -10.444 -4.945 6.212 1.00 96.12 89 ILE A C 1
ATOM 705 O O . ILE A 1 89 ? -11.677 -4.920 6.260 1.00 96.12 89 ILE A O 1
ATOM 709 N N . PHE A 1 90 ? -9.741 -4.372 5.240 1.00 95.62 90 PHE A N 1
ATOM 710 C CA . PHE A 1 90 ? -10.343 -3.713 4.096 1.00 95.62 90 PHE A CA 1
ATOM 711 C C . PHE A 1 90 ? -9.932 -4.402 2.805 1.00 95.62 90 PHE A C 1
ATOM 713 O O . PHE A 1 90 ? -8.768 -4.721 2.591 1.00 95.62 90 PHE A O 1
ATOM 720 N N . LYS A 1 91 ? -10.888 -4.563 1.902 1.00 92.56 91 LYS A N 1
ATOM 721 C CA . LYS A 1 91 ? -10.637 -4.916 0.512 1.00 92.56 91 LYS A CA 1
ATOM 722 C C . LYS A 1 91 ? -10.551 -3.648 -0.319 1.00 92.56 91 LYS A C 1
ATOM 724 O O . LYS A 1 91 ? -11.498 -2.865 -0.328 1.00 92.56 91 LYS A O 1
ATOM 729 N N . TYR A 1 92 ? -9.454 -3.465 -1.032 1.00 88.81 92 TYR A N 1
ATOM 730 C CA . TYR A 1 92 ? -9.239 -2.352 -1.941 1.00 88.81 92 TYR A CA 1
ATOM 731 C C . TYR A 1 92 ? -9.560 -2.769 -3.379 1.00 88.81 92 TYR A C 1
ATOM 733 O O . TYR A 1 92 ? -8.992 -3.726 -3.904 1.00 88.81 92 TYR A O 1
ATOM 741 N N . THR A 1 93 ? -10.474 -2.047 -4.025 1.00 83.19 93 THR A N 1
ATOM 742 C CA . THR A 1 93 ? -10.872 -2.293 -5.421 1.00 83.19 93 THR A CA 1
ATOM 743 C C . THR A 1 93 ? -10.853 -0.987 -6.206 1.00 83.19 93 THR A C 1
ATOM 745 O O . THR A 1 93 ? -11.275 0.044 -5.689 1.00 83.19 93 THR A O 1
ATOM 748 N N . VAL A 1 94 ? -10.358 -1.022 -7.444 1.00 74.75 94 VAL A N 1
ATOM 749 C CA . VAL A 1 94 ? -10.156 0.180 -8.274 1.00 74.75 94 VAL A CA 1
ATOM 750 C C . VAL A 1 94 ? -11.101 0.182 -9.466 1.00 74.75 94 VAL A C 1
ATOM 752 O O . VAL A 1 94 ? -12.002 1.005 -9.552 1.00 74.75 94 VAL A O 1
ATOM 755 N N . SER A 1 95 ? -10.889 -0.736 -10.405 1.00 66.75 95 SER A N 1
ATOM 756 C CA . SER A 1 95 ? -11.721 -0.906 -11.593 1.00 66.75 95 SER A CA 1
ATOM 757 C C . SER A 1 95 ? -11.587 -2.332 -12.119 1.00 66.75 95 SER A C 1
ATOM 759 O O . SER A 1 95 ? -10.599 -3.002 -11.823 1.00 66.75 95 SER A O 1
ATOM 761 N N . THR A 1 96 ? -12.546 -2.784 -12.928 1.00 55.91 96 THR A N 1
ATOM 762 C CA . THR A 1 96 ? -12.511 -4.108 -13.580 1.00 55.91 96 THR A CA 1
ATOM 763 C C . THR A 1 96 ? -11.406 -4.259 -14.629 1.00 55.91 96 THR A C 1
ATOM 765 O O . THR A 1 96 ? -11.161 -5.365 -15.097 1.00 55.91 96 THR A O 1
ATOM 768 N N . LYS A 1 97 ? -10.775 -3.152 -15.044 1.00 52.25 97 LYS A N 1
ATOM 769 C CA . LYS A 1 97 ? -9.694 -3.123 -16.043 1.00 52.25 97 LYS A CA 1
ATOM 770 C C . LYS A 1 97 ? -8.309 -2.953 -15.414 1.00 52.25 97 LYS A C 1
ATOM 772 O O . LYS A 1 97 ? -7.319 -2.915 -16.137 1.00 52.25 97 LYS A O 1
ATOM 777 N N . ASP A 1 98 ? -8.240 -2.812 -14.092 1.00 55.38 98 ASP A N 1
ATOM 778 C CA . ASP A 1 98 ? -6.979 -2.735 -13.362 1.00 55.38 98 ASP A CA 1
ATOM 779 C C . ASP A 1 98 ? -6.512 -4.165 -13.056 1.00 55.38 98 ASP A C 1
ATOM 781 O O . ASP A 1 98 ? -7.083 -4.843 -12.210 1.00 55.38 98 ASP A O 1
ATOM 785 N N . SER A 1 99 ? -5.524 -4.640 -13.815 1.00 49.59 99 SER A N 1
ATOM 786 C CA . SER A 1 99 ? -5.172 -6.059 -14.000 1.00 49.59 99 SER A CA 1
ATOM 787 C C . SER A 1 99 ? -4.511 -6.760 -12.794 1.00 49.59 99 SER A C 1
ATOM 789 O O . SER A 1 99 ? -3.923 -7.827 -12.954 1.00 49.59 99 SER A O 1
ATOM 791 N N . ASN A 1 100 ? -4.551 -6.173 -11.593 1.00 57.56 100 ASN A N 1
ATOM 792 C CA . ASN A 1 100 ? -3.598 -6.481 -10.515 1.00 57.56 100 ASN A CA 1
ATOM 793 C C . ASN A 1 100 ? -4.171 -7.258 -9.317 1.00 57.56 100 ASN A C 1
ATOM 795 O O . ASN A 1 100 ? -3.614 -7.186 -8.229 1.00 57.56 100 ASN A O 1
ATOM 799 N N . ALA A 1 101 ? -5.258 -8.013 -9.503 1.00 50.91 101 ALA A N 1
ATOM 800 C CA . ALA A 1 101 ? -5.682 -9.057 -8.566 1.00 50.91 101 ALA A CA 1
ATOM 801 C C . ALA A 1 101 ? -6.585 -10.083 -9.276 1.00 50.91 101 ALA A C 1
ATOM 803 O O . ALA A 1 101 ? -7.791 -9.857 -9.408 1.00 50.91 101 ALA A O 1
ATOM 804 N N . PRO A 1 102 ? -6.057 -11.235 -9.731 1.00 52.50 102 PRO A N 1
ATOM 805 C CA . PRO A 1 102 ? -6.818 -12.180 -10.551 1.00 52.50 102 PRO A CA 1
ATOM 806 C C . PRO A 1 102 ? -8.076 -12.729 -9.861 1.00 52.50 102 PRO A C 1
ATOM 808 O O . PRO A 1 102 ? -9.076 -12.982 -10.535 1.00 52.50 102 PRO A O 1
ATOM 811 N N . GLU A 1 103 ? -8.071 -12.851 -8.529 1.00 51.12 103 GLU A N 1
ATOM 812 C CA . GLU A 1 103 ? -9.256 -13.238 -7.744 1.00 51.12 103 GLU A CA 1
ATOM 813 C C . GLU A 1 103 ? -10.368 -12.177 -7.786 1.00 51.12 103 GLU A C 1
ATOM 815 O O . GLU A 1 103 ? -11.549 -12.507 -7.684 1.00 51.12 103 GLU A O 1
ATOM 820 N N . LEU A 1 104 ? -10.001 -10.906 -7.962 1.00 53.78 104 LEU A N 1
ATOM 821 C CA . LEU A 1 104 ? -10.900 -9.753 -7.889 1.00 53.78 104 LEU A CA 1
ATOM 822 C C . LEU A 1 104 ? -11.354 -9.255 -9.266 1.00 53.78 104 LEU A C 1
ATOM 824 O O . LEU A 1 104 ? -12.317 -8.494 -9.347 1.00 53.78 104 LEU A O 1
ATOM 828 N N . ASN A 1 105 ? -10.749 -9.756 -10.347 1.00 51.03 105 ASN A N 1
ATOM 829 C CA . ASN A 1 105 ? -11.106 -9.440 -11.736 1.00 51.03 105 ASN A CA 1
ATOM 830 C C . ASN A 1 105 ? -12.557 -9.811 -12.111 1.00 51.03 105 ASN A C 1
ATOM 832 O O . ASN A 1 105 ? -13.058 -9.372 -13.145 1.00 51.03 105 ASN A O 1
ATOM 836 N N . ARG A 1 106 ? -13.245 -10.625 -11.295 1.00 50.59 106 ARG A N 1
ATOM 837 C CA . ARG A 1 106 ? -14.658 -10.999 -11.495 1.00 50.59 106 ARG A CA 1
ATOM 838 C C . ARG A 1 106 ? -15.649 -10.047 -10.824 1.00 50.59 106 ARG A C 1
ATOM 840 O O . ARG A 1 106 ? -16.852 -10.191 -11.026 1.00 50.59 106 ARG A O 1
ATOM 847 N N . GLU A 1 107 ? -15.179 -9.097 -10.020 1.00 53.66 107 GLU A N 1
ATOM 848 C CA . GLU A 1 107 ? -16.038 -8.162 -9.298 1.00 53.66 107 GLU A CA 1
ATOM 849 C C . GLU A 1 107 ? -16.078 -6.796 -9.983 1.00 53.66 107 GLU A C 1
ATOM 851 O O . GLU A 1 107 ? -15.047 -6.233 -10.346 1.00 53.66 107 GLU A O 1
ATOM 856 N N . TYR A 1 108 ? -17.282 -6.233 -10.129 1.00 48.75 108 TYR A N 1
ATOM 857 C CA . TYR A 1 108 ? -17.482 -4.897 -10.689 1.00 48.75 108 TYR A CA 1
ATOM 858 C C . TYR A 1 108 ? -16.806 -3.827 -9.807 1.00 48.75 108 TYR A C 1
ATOM 860 O O . TYR A 1 108 ? -17.357 -3.360 -8.804 1.00 48.75 108 TYR A O 1
ATOM 868 N N . GLY A 1 109 ? -15.590 -3.431 -10.182 1.00 50.69 109 GLY A N 1
ATOM 869 C CA . GLY A 1 109 ? -14.949 -2.209 -9.712 1.00 50.69 109 GLY A CA 1
ATOM 870 C C . GLY A 1 109 ? -15.533 -1.003 -10.446 1.00 50.69 109 GLY A C 1
ATOM 871 O O . GLY A 1 109 ? -15.451 -0.929 -11.670 1.00 50.69 109 GLY A O 1
ATOM 872 N N . SER A 1 110 ? -16.120 -0.065 -9.707 1.00 55.28 110 SER A N 1
ATOM 873 C CA . SER A 1 110 ? -16.474 1.267 -10.204 1.00 55.28 110 SER A CA 1
ATOM 874 C C . SER A 1 110 ? -15.319 2.216 -9.913 1.00 55.28 110 SER A C 1
ATOM 876 O O . SER A 1 110 ? -14.790 2.164 -8.809 1.00 55.28 110 SER A O 1
ATOM 878 N N . LEU A 1 111 ? -14.969 3.100 -10.848 1.00 56.94 111 LEU A N 1
ATOM 879 C CA . LEU A 1 111 ? -14.216 4.309 -10.507 1.00 56.94 111 LEU A CA 1
ATOM 880 C C . LEU A 1 111 ? -15.163 5.281 -9.779 1.00 56.94 111 LEU A C 1
ATOM 882 O O . LEU A 1 111 ? -16.318 5.391 -10.203 1.00 56.94 111 LEU A O 1
ATOM 886 N N . PRO A 1 112 ? -14.720 6.003 -8.733 1.00 68.94 112 PRO A N 1
ATOM 887 C CA . PRO A 1 112 ? -13.416 5.932 -8.054 1.00 68.94 112 PRO A CA 1
ATOM 888 C C . PRO A 1 112 ? -13.203 4.647 -7.235 1.00 68.94 112 PRO A C 1
ATOM 890 O O . PRO A 1 112 ? -14.160 3.984 -6.845 1.00 68.94 112 PRO A O 1
ATOM 893 N N . TYR A 1 113 ? -11.938 4.350 -6.911 1.00 78.44 113 TYR A N 1
ATOM 894 C CA . TYR A 1 113 ? -11.575 3.221 -6.049 1.00 78.44 113 TYR A CA 1
ATOM 895 C C . TYR A 1 113 ? -12.314 3.235 -4.702 1.00 78.44 113 TYR A C 1
ATOM 897 O O . TYR A 1 113 ? -12.671 4.289 -4.173 1.00 78.44 113 TYR A O 1
ATOM 905 N N . LYS A 1 114 ? -12.479 2.052 -4.107 1.00 84.44 114 LYS A N 1
ATOM 906 C CA . LYS A 1 114 ? -13.189 1.851 -2.841 1.00 84.44 114 LYS A CA 1
ATOM 907 C C . LYS A 1 114 ? -12.470 0.861 -1.926 1.00 84.44 114 LYS A C 1
ATOM 909 O O . LYS A 1 114 ? -11.910 -0.138 -2.381 1.00 84.44 114 LYS A O 1
ATOM 914 N N . PHE A 1 115 ? -12.560 1.131 -0.631 1.00 89.19 115 PHE A N 1
ATOM 915 C CA . PHE A 1 115 ? -12.231 0.237 0.469 1.00 89.19 115 PHE A CA 1
ATOM 916 C C . PHE A 1 115 ? -13.522 -0.354 1.031 1.00 89.19 115 PHE A C 1
ATOM 918 O O . PHE A 1 115 ? -14.358 0.379 1.553 1.00 89.19 115 PHE A O 1
ATOM 925 N N . THR A 1 116 ? -13.692 -1.669 0.949 1.00 91.88 116 THR A N 1
ATOM 926 C CA . THR A 1 116 ? -14.810 -2.374 1.582 1.00 91.88 116 THR A CA 1
ATOM 927 C C . THR A 1 116 ? -14.334 -3.043 2.866 1.00 91.88 116 THR A C 1
ATOM 929 O O . THR A 1 116 ? -13.458 -3.901 2.807 1.00 91.88 116 THR A O 1
ATOM 932 N N . GLN A 1 117 ? -14.891 -2.671 4.017 1.00 94.38 117 GLN A N 1
ATOM 933 C CA . GLN A 1 117 ? -14.594 -3.312 5.298 1.00 94.38 117 GLN A CA 1
ATOM 934 C C . GLN A 1 117 ? -15.233 -4.703 5.366 1.00 94.38 117 GLN A C 1
ATOM 936 O O . GLN A 1 117 ? -16.392 -4.875 4.979 1.00 94.38 117 GLN A O 1
ATOM 941 N N . TYR A 1 118 ? -14.492 -5.677 5.892 1.00 93.75 118 TYR A N 1
ATOM 942 C CA . TYR A 1 118 ? -14.963 -7.044 6.107 1.00 93.75 118 TYR A CA 1
ATOM 943 C C . TYR A 1 118 ? -15.041 -7.411 7.589 1.00 93.75 118 TYR A C 1
ATOM 945 O O . TYR A 1 118 ? -14.256 -6.943 8.414 1.00 93.75 118 TYR A O 1
ATOM 953 N N . GLU A 1 119 ? -15.966 -8.316 7.886 1.00 94.19 119 GLU A N 1
ATOM 954 C CA . GLU A 1 119 ? -16.136 -9.003 9.161 1.00 94.19 119 GLU A CA 1
ATOM 955 C C . GLU A 1 119 ? -16.045 -10.514 8.938 1.00 94.19 119 GLU A C 1
ATOM 957 O O . GLU A 1 119 ? -16.451 -11.048 7.897 1.00 94.19 119 GLU A O 1
ATOM 962 N N . TRP A 1 120 ? -15.514 -11.221 9.928 1.00 94.00 120 TRP A N 1
ATOM 963 C CA . TRP A 1 120 ? -15.593 -12.671 9.963 1.00 94.00 120 TRP A CA 1
ATOM 964 C C . TRP A 1 120 ? -16.916 -13.092 10.583 1.00 94.00 120 TRP A C 1
ATOM 966 O O . TRP A 1 120 ? -17.282 -12.644 11.670 1.00 94.00 120 TRP A O 1
ATOM 976 N N . THR A 1 121 ? -17.634 -13.991 9.917 1.00 91.44 121 THR A N 1
ATOM 977 C CA . THR A 1 121 ? -18.797 -14.640 10.534 1.00 91.44 121 THR A CA 1
ATOM 978 C C . THR A 1 121 ? -18.355 -15.350 11.817 1.00 91.44 121 THR A C 1
ATOM 980 O O . THR A 1 121 ? -17.313 -16.001 11.847 1.00 91.44 121 THR A O 1
ATOM 983 N N . GLU A 1 122 ? -19.094 -15.144 12.911 1.00 87.94 122 GLU A N 1
ATOM 984 C CA . GLU A 1 122 ? -18.714 -15.605 14.263 1.00 87.94 122 GLU A CA 1
ATOM 985 C C . GLU A 1 122 ? -17.357 -15.058 14.774 1.00 87.94 122 GLU A C 1
ATOM 987 O O . GLU A 1 122 ? -16.811 -15.570 15.748 1.00 87.94 122 GLU A O 1
ATOM 992 N N . GLY A 1 123 ? -16.783 -14.033 14.133 1.00 87.50 123 GLY A N 1
ATOM 993 C CA . GLY A 1 123 ? -15.505 -13.437 14.528 1.00 87.50 123 GLY A CA 1
ATOM 994 C C . GLY A 1 123 ? -14.280 -14.325 14.334 1.00 87.50 123 GLY A C 1
ATOM 995 O O . GLY A 1 123 ? -13.275 -14.093 15.004 1.00 87.50 123 GLY A O 1
ATOM 996 N N . ASN A 1 124 ? -14.354 -15.349 13.478 1.00 90.31 124 ASN A N 1
ATOM 997 C CA . ASN A 1 124 ? -13.297 -16.348 13.322 1.00 90.31 124 ASN A CA 1
ATOM 998 C C . ASN A 1 124 ? -12.702 -16.344 11.897 1.00 90.31 124 ASN A C 1
ATOM 1000 O O . ASN A 1 124 ? -13.456 -16.487 10.932 1.00 90.31 124 ASN A O 1
ATOM 1004 N N . PRO A 1 125 ? -11.364 -16.270 11.735 1.00 91.94 125 PRO A N 1
ATOM 1005 C CA . PRO A 1 125 ? -10.719 -16.203 10.420 1.00 91.94 125 PRO A CA 1
ATOM 1006 C C . PRO A 1 125 ? -10.990 -17.414 9.518 1.00 91.94 125 PRO A C 1
ATOM 1008 O O . PRO A 1 125 ? -10.937 -17.277 8.294 1.00 91.94 125 PRO A O 1
ATOM 1011 N N . ARG A 1 126 ? -11.303 -18.582 10.101 1.00 93.31 126 ARG A N 1
ATOM 1012 C CA . ARG A 1 126 ? -11.662 -19.819 9.380 1.00 93.31 126 ARG A CA 1
ATOM 1013 C C . ARG A 1 126 ? -13.068 -19.789 8.789 1.00 93.31 126 ARG A C 1
ATOM 1015 O O . ARG A 1 126 ? -13.405 -20.640 7.969 1.00 93.31 126 ARG A O 1
ATOM 1022 N N . LYS A 1 127 ? -13.908 -18.856 9.229 1.00 93.38 127 LYS A N 1
ATOM 1023 C CA . LYS A 1 127 ? -15.289 -18.729 8.773 1.00 93.38 127 LYS A CA 1
ATOM 1024 C C . LYS A 1 127 ? -15.375 -17.805 7.559 1.00 93.38 127 LYS A C 1
ATOM 1026 O O . LYS A 1 127 ? -14.388 -17.242 7.078 1.00 93.38 127 LYS A O 1
ATOM 1031 N N . GLN A 1 128 ? -16.580 -17.669 7.015 1.00 92.12 128 GLN A N 1
ATOM 1032 C CA . GLN A 1 128 ? -16.814 -16.829 5.849 1.00 92.12 128 GLN A CA 1
ATOM 1033 C C . GLN A 1 128 ? -16.531 -15.360 6.177 1.00 92.12 128 GLN A C 1
ATOM 1035 O O . GLN A 1 128 ? -16.889 -14.874 7.252 1.00 92.12 128 GLN A O 1
ATOM 1040 N N . TRP A 1 129 ? -15.922 -14.657 5.223 1.00 93.00 129 TRP A N 1
ATOM 1041 C CA . TRP A 1 129 ? -15.768 -13.210 5.285 1.00 93.00 129 TRP A CA 1
ATOM 1042 C C . TRP A 1 129 ? -16.947 -12.568 4.581 1.00 93.00 129 TRP A C 1
ATOM 1044 O O . TRP A 1 129 ? -17.232 -12.890 3.426 1.00 93.00 129 TRP A O 1
ATOM 1054 N N . VAL A 1 130 ? -17.608 -11.657 5.276 1.00 93.12 130 VAL A N 1
ATOM 1055 C CA . VAL A 1 130 ? -18.755 -10.913 4.765 1.00 93.12 130 VAL A CA 1
ATOM 1056 C C . V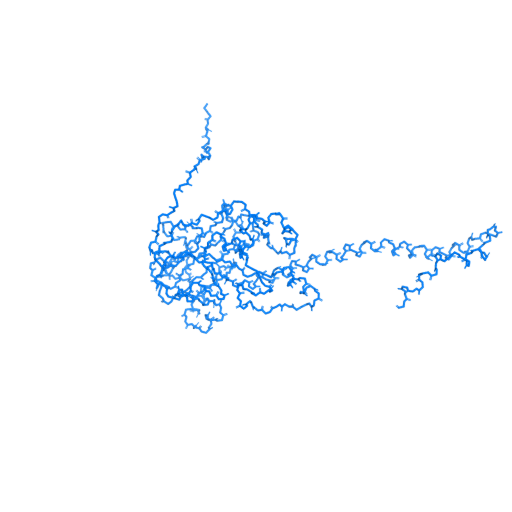AL A 1 130 ? -18.462 -9.419 4.870 1.00 93.12 130 VAL A C 1
ATOM 1058 O O . VAL A 1 130 ? -17.743 -9.012 5.784 1.00 93.12 130 VAL A O 1
ATOM 1061 N N . PRO A 1 131 ? -18.965 -8.580 3.951 1.00 92.12 131 PRO A N 1
ATOM 1062 C CA . PRO A 1 131 ? -18.889 -7.138 4.134 1.00 92.12 131 PRO A CA 1
ATOM 1063 C C . PRO A 1 131 ? -19.498 -6.743 5.483 1.00 92.12 131 PRO A C 1
ATOM 1065 O O . PRO A 1 131 ? -20.536 -7.285 5.870 1.00 92.12 131 PRO A O 1
ATOM 1068 N N . ALA A 1 132 ? -18.856 -5.805 6.178 1.00 89.75 132 ALA A N 1
ATOM 1069 C CA . ALA A 1 132 ? -19.318 -5.317 7.473 1.00 89.75 132 ALA A CA 1
ATOM 1070 C C . ALA A 1 132 ? -20.773 -4.825 7.400 1.00 89.75 132 ALA A C 1
ATOM 1072 O O . ALA A 1 132 ? -21.235 -4.348 6.353 1.00 89.75 132 ALA A O 1
ATOM 1073 N N . LYS A 1 133 ? -21.516 -4.934 8.505 1.00 84.50 133 LYS A N 1
ATOM 1074 C CA . LYS A 1 133 ? -22.917 -4.486 8.537 1.00 84.50 133 LYS A CA 1
ATOM 1075 C C . LYS A 1 133 ? -23.009 -2.954 8.478 1.00 84.50 133 LYS A C 1
ATOM 1077 O O . LYS A 1 133 ? -22.251 -2.235 9.127 1.00 84.50 133 LYS A O 1
ATOM 1082 N N . GLY A 1 134 ? -23.998 -2.448 7.739 1.00 83.94 134 GLY A N 1
ATOM 1083 C CA . GLY A 1 134 ? -24.231 -1.010 7.558 1.00 83.94 134 GLY A CA 1
ATOM 1084 C C . GLY A 1 134 ? -23.365 -0.402 6.452 1.00 83.94 134 GLY A C 1
ATOM 1085 O O . GLY A 1 134 ? -23.159 -1.020 5.409 1.00 83.94 134 GLY A O 1
ATOM 1086 N N . VAL A 1 135 ? -22.879 0.828 6.658 1.00 78.19 135 VAL A N 1
ATOM 1087 C CA . VAL A 1 135 ? -21.920 1.450 5.731 1.00 78.19 135 VAL A CA 1
ATOM 1088 C C . VAL A 1 135 ? -20.612 0.675 5.812 1.00 78.19 135 VAL A C 1
ATOM 1090 O O . VAL A 1 135 ? -19.989 0.625 6.871 1.00 78.19 135 VAL A O 1
ATOM 1093 N N . ASN A 1 136 ? -20.228 0.072 4.692 1.00 79.50 136 ASN A N 1
ATOM 1094 C CA . ASN A 1 136 ? -19.062 -0.799 4.587 1.00 79.50 136 ASN A CA 1
ATOM 1095 C C . ASN A 1 136 ? -18.093 -0.378 3.485 1.00 79.50 136 ASN A C 1
ATOM 1097 O O . ASN A 1 136 ? -17.024 -0.964 3.387 1.00 79.50 136 ASN A O 1
ATOM 1101 N N . SER A 1 137 ? -18.457 0.599 2.655 1.00 84.31 137 SER A N 1
ATOM 1102 C CA . SER A 1 137 ? -17.657 1.067 1.528 1.00 84.31 137 SER A CA 1
ATOM 1103 C C . SER A 1 137 ? -17.188 2.495 1.782 1.00 84.31 137 SER A C 1
ATOM 1105 O O . SER A 1 137 ? -17.988 3.368 2.114 1.00 84.31 137 SER A O 1
ATOM 1107 N N . TYR A 1 138 ? -15.886 2.710 1.625 1.00 85.56 138 TYR A N 1
ATOM 1108 C CA . TYR A 1 138 ? -15.159 3.906 2.036 1.00 85.56 138 TYR A CA 1
ATOM 1109 C C . TYR A 1 138 ? -14.127 4.311 0.976 1.00 85.56 138 TYR A C 1
ATOM 1111 O O . TYR A 1 138 ? -13.726 3.497 0.149 1.00 85.56 138 TYR A O 1
ATOM 1119 N N . TYR A 1 139 ? -13.643 5.554 1.024 1.00 84.12 139 TYR A N 1
ATOM 1120 C CA . TYR A 1 139 ? -12.518 6.019 0.189 1.00 84.12 139 TYR A CA 1
ATOM 1121 C C . TYR A 1 139 ? -11.151 5.861 0.866 1.00 84.12 139 TYR A C 1
ATOM 1123 O O . TYR A 1 139 ? -10.119 6.156 0.269 1.00 84.12 139 TYR A O 1
ATOM 1131 N N . HIS A 1 140 ? -11.140 5.382 2.106 1.00 88.00 140 HIS A N 1
ATOM 1132 C CA . HIS A 1 140 ? -9.948 5.165 2.912 1.00 88.00 140 HIS A CA 1
ATOM 1133 C C . HIS A 1 140 ? -10.158 3.969 3.842 1.00 88.00 140 HIS A C 1
ATOM 1135 O O . HIS A 1 140 ? -11.295 3.626 4.181 1.00 88.00 140 HIS A O 1
ATOM 1141 N N . ALA A 1 141 ? -9.061 3.363 4.289 1.00 92.25 141 ALA A N 1
ATOM 1142 C CA . ALA A 1 141 ? -9.088 2.524 5.478 1.00 92.25 141 ALA A CA 1
ATOM 1143 C C . ALA A 1 141 ? -9.206 3.422 6.717 1.00 92.25 141 ALA A C 1
ATOM 1145 O O . ALA A 1 141 ? -9.043 4.643 6.637 1.00 92.25 141 ALA A O 1
ATOM 1146 N N . PHE A 1 142 ? -9.511 2.860 7.877 1.00 92.00 142 PHE A N 1
ATOM 1147 C CA . PHE A 1 142 ? -9.552 3.650 9.100 1.00 92.00 142 PHE A CA 1
ATOM 1148 C C . PHE A 1 142 ? -9.265 2.818 10.337 1.00 92.00 142 PHE A C 1
ATOM 1150 O O . PHE A 1 142 ? -9.400 1.595 10.339 1.00 92.00 142 PHE A O 1
ATOM 1157 N N . VAL A 1 143 ? -8.902 3.532 11.395 1.00 92.19 143 VAL A N 1
ATOM 1158 C CA . VAL A 1 143 ? -8.771 3.026 12.760 1.00 92.19 143 VAL A CA 1
ATOM 1159 C C . VAL A 1 143 ? -9.408 4.017 13.722 1.00 92.19 143 VAL A C 1
ATOM 1161 O O . VAL A 1 143 ? -9.751 5.131 13.332 1.00 92.19 143 VAL A O 1
ATOM 1164 N N . ASN A 1 144 ? -9.551 3.636 14.986 1.00 88.88 144 ASN A N 1
ATOM 1165 C CA . ASN A 1 144 ? -10.000 4.573 16.001 1.00 88.88 144 ASN A CA 1
ATOM 1166 C C . ASN A 1 144 ? -8.878 5.572 16.358 1.00 88.88 144 ASN A C 1
ATOM 1168 O O . ASN A 1 144 ? -7.738 5.142 16.550 1.00 88.88 144 ASN A O 1
ATOM 1172 N N . PRO A 1 145 ? -9.173 6.877 16.506 1.00 87.31 145 PRO A N 1
ATOM 1173 C CA . PRO A 1 145 ? -8.244 7.897 16.999 1.00 87.31 145 PRO A CA 1
ATOM 1174 C C . PRO A 1 145 ? -7.489 7.545 18.287 1.00 87.31 145 PRO A C 1
ATOM 1176 O O . PRO A 1 145 ? -6.358 7.985 18.469 1.00 87.31 145 PRO A O 1
ATOM 1179 N N . GLN A 1 146 ? -8.092 6.745 19.172 1.00 86.44 146 GLN A N 1
ATOM 1180 C CA . GLN A 1 146 ? -7.506 6.325 20.450 1.00 86.44 146 GLN A CA 1
ATOM 1181 C C . GLN A 1 146 ? -6.486 5.186 20.307 1.00 86.44 146 GLN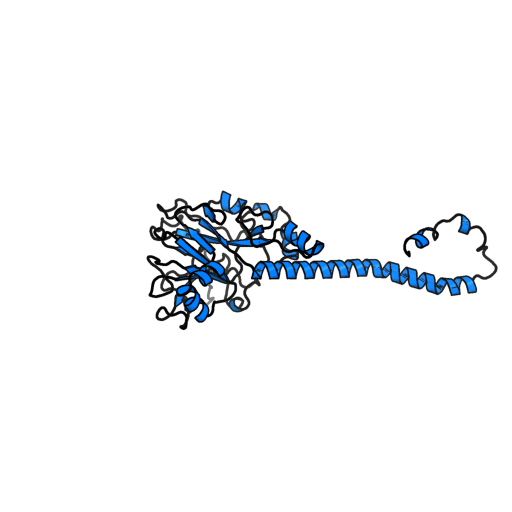 A C 1
ATOM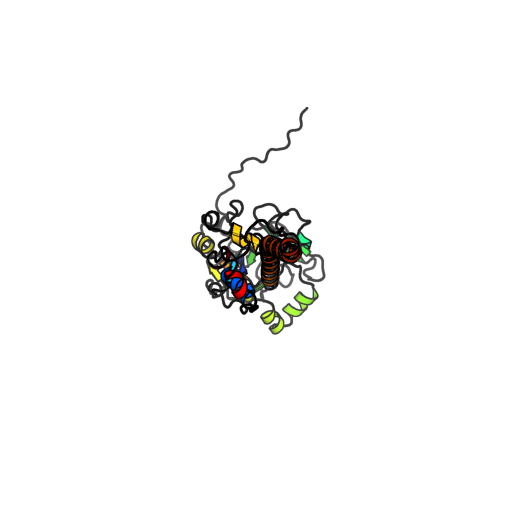 1183 O O . GLN A 1 146 ? -5.766 4.876 21.259 1.00 86.44 146 GLN A O 1
ATOM 1188 N N . THR A 1 147 ? -6.404 4.540 19.140 1.00 88.88 147 THR A N 1
ATOM 1189 C CA . THR A 1 147 ? -5.427 3.478 18.900 1.00 88.88 147 THR A CA 1
ATOM 1190 C C . THR A 1 147 ? -4.017 4.070 18.892 1.00 88.88 147 THR A C 1
ATOM 1192 O O . THR A 1 147 ? -3.682 4.903 18.058 1.00 88.88 147 THR A O 1
ATOM 1195 N N . ALA A 1 148 ? -3.166 3.625 19.818 1.00 88.94 148 ALA A N 1
ATOM 1196 C CA . ALA A 1 148 ? -1.814 4.167 19.958 1.00 88.94 148 ALA A CA 1
ATOM 1197 C C . ALA A 1 148 ? -0.814 3.582 18.951 1.00 88.94 148 ALA A C 1
ATOM 1199 O O . ALA A 1 148 ? 0.107 4.275 18.523 1.00 88.94 148 ALA A O 1
ATOM 1200 N N . ILE A 1 149 ? -0.956 2.298 18.613 1.00 92.56 149 ILE A N 1
ATOM 1201 C CA . ILE A 1 149 ? -0.046 1.562 17.731 1.00 92.56 149 ILE A CA 1
ATOM 1202 C C . ILE A 1 149 ? -0.879 0.671 16.822 1.00 92.56 149 ILE A C 1
ATOM 1204 O O . ILE A 1 149 ? -1.794 -0.019 17.287 1.00 92.56 149 ILE A O 1
ATOM 1208 N N . ILE A 1 150 ? -0.516 0.666 15.546 1.00 94.88 150 ILE A N 1
ATOM 1209 C CA . ILE A 1 150 ? -1.027 -0.280 14.563 1.00 94.88 150 ILE A CA 1
ATOM 1210 C C . ILE A 1 150 ? 0.121 -1.080 13.963 1.00 94.88 150 ILE A C 1
ATOM 1212 O O . ILE A 1 150 ? 1.239 -0.585 13.813 1.00 94.88 150 ILE A O 1
ATOM 1216 N N . GLU A 1 151 ? -0.174 -2.319 13.611 1.00 96.56 151 GLU A N 1
ATOM 1217 C CA . GLU A 1 151 ? 0.657 -3.159 12.764 1.00 96.56 151 GLU A CA 1
ATOM 1218 C C . GLU A 1 151 ? -0.150 -3.415 11.494 1.00 96.56 151 GLU A C 1
ATOM 1220 O O . GLU A 1 151 ? -1.301 -3.831 11.575 1.00 96.56 151 GLU A O 1
ATOM 1225 N N . PHE A 1 152 ? 0.391 -3.116 10.317 1.00 96.81 152 PHE A N 1
ATOM 1226 C CA . PHE A 1 152 ? -0.354 -3.221 9.065 1.00 96.81 152 PHE A CA 1
ATOM 1227 C C . PHE A 1 152 ? 0.433 -3.936 7.977 1.00 96.81 152 PHE A C 1
ATOM 1229 O O . PHE A 1 152 ? 1.663 -4.000 8.001 1.00 96.81 152 PHE A O 1
ATOM 1236 N N . ALA A 1 153 ? -0.296 -4.472 7.006 1.00 96.44 153 ALA A N 1
ATOM 1237 C CA . ALA A 1 153 ? 0.281 -5.087 5.824 1.00 96.44 153 ALA A CA 1
ATOM 1238 C C . ALA A 1 153 ? -0.689 -5.029 4.645 1.00 96.44 153 ALA A C 1
ATOM 1240 O O . ALA A 1 153 ? -1.904 -4.885 4.805 1.00 96.44 153 ALA A O 1
ATOM 1241 N N . TYR A 1 154 ? -0.130 -5.182 3.452 1.00 94.81 154 TYR A N 1
ATOM 1242 C CA . TYR A 1 154 ? -0.860 -5.244 2.198 1.00 94.81 154 TYR A CA 1
ATOM 1243 C C . TYR A 1 154 ? -0.616 -6.594 1.510 1.00 94.81 154 TYR A C 1
ATOM 1245 O O . TYR A 1 154 ? 0.473 -7.157 1.601 1.00 94.81 154 TYR A O 1
ATOM 1253 N N . SER A 1 155 ? -1.633 -7.117 0.825 1.00 91.75 155 SER A N 1
ATOM 1254 C CA . SER A 1 155 ? -1.517 -8.301 -0.027 1.00 91.75 155 SER A CA 1
ATOM 1255 C C . SER A 1 155 ? -2.535 -8.244 -1.156 1.00 91.75 155 SER A C 1
ATOM 1257 O O . SER A 1 155 ? -3.706 -7.959 -0.915 1.00 91.75 155 SER A O 1
ATOM 1259 N N . GLU A 1 156 ? -2.124 -8.602 -2.371 1.00 87.06 156 GLU A N 1
ATOM 1260 C CA . GLU A 1 156 ? -3.045 -8.816 -3.500 1.00 87.06 156 GLU A CA 1
ATOM 1261 C C . GLU A 1 156 ? -4.016 -9.984 -3.224 1.00 87.06 156 GLU A C 1
ATOM 1263 O O . GLU A 1 156 ? -5.144 -9.998 -3.713 1.00 87.06 156 GLU A O 1
ATOM 1268 N N . PHE A 1 157 ? -3.604 -10.932 -2.374 1.00 87.44 157 PHE A N 1
ATOM 1269 C CA . PHE A 1 157 ? -4.356 -12.140 -2.041 1.00 87.44 157 PHE A CA 1
ATOM 1270 C C . PHE A 1 157 ? -4.926 -12.101 -0.629 1.00 87.44 157 PHE A C 1
ATOM 1272 O O . PHE A 1 157 ? -4.318 -11.563 0.309 1.00 87.44 157 PHE A O 1
ATOM 1279 N N . ARG A 1 158 ? -6.075 -12.754 -0.464 1.00 90.62 158 ARG A N 1
ATOM 1280 C CA . ARG A 1 158 ? -6.646 -13.006 0.853 1.00 90.62 158 ARG A CA 1
ATOM 1281 C C . ARG A 1 158 ? -5.742 -13.945 1.647 1.00 90.62 158 ARG A C 1
ATOM 1283 O O . ARG A 1 158 ? -5.367 -15.013 1.173 1.00 90.62 158 ARG A O 1
ATOM 1290 N N . TRP A 1 159 ? -5.415 -13.560 2.875 1.00 93.31 159 TRP A N 1
ATOM 1291 C CA . TRP A 1 159 ? -4.612 -14.405 3.752 1.00 93.31 159 TRP A CA 1
ATOM 1292 C C . TRP A 1 159 ? -5.388 -15.643 4.229 1.00 93.31 159 TRP A C 1
ATOM 1294 O O . TRP A 1 159 ? -6.594 -15.549 4.490 1.00 93.31 159 TRP A O 1
ATOM 1304 N N . PRO A 1 160 ? -4.711 -16.798 4.372 1.00 94.25 160 PRO A N 1
ATOM 1305 C CA . PRO A 1 160 ? -5.310 -17.990 4.957 1.00 94.25 160 PRO A CA 1
ATOM 1306 C C . PRO A 1 160 ? -5.517 -17.812 6.467 1.00 94.25 160 PRO A C 1
ATOM 1308 O O . PRO A 1 160 ? -4.824 -17.028 7.119 1.00 94.25 160 PRO A O 1
ATOM 1311 N N . ALA A 1 161 ? -6.460 -18.560 7.039 1.00 95.12 161 ALA A N 1
ATOM 1312 C CA . ALA A 1 161 ? -6.823 -18.439 8.451 1.00 95.12 161 ALA A CA 1
ATOM 1313 C C . ALA A 1 161 ? -5.649 -18.743 9.396 1.00 95.12 161 ALA A C 1
ATOM 1315 O O . ALA A 1 161 ? -5.449 -18.048 10.390 1.00 95.12 161 ALA A O 1
ATOM 1316 N N . GLU A 1 162 ? -4.834 -19.731 9.030 1.00 95.69 162 GLU A N 1
ATOM 1317 C CA . GLU A 1 162 ? -3.634 -20.163 9.746 1.00 95.69 162 GLU A CA 1
ATOM 1318 C C . GLU A 1 162 ? -2.625 -19.022 9.914 1.00 95.69 162 GLU A C 1
ATOM 1320 O O . GLU A 1 162 ? -1.920 -18.952 10.922 1.00 95.69 162 GLU A O 1
ATOM 1325 N N . LEU A 1 163 ? -2.557 -18.109 8.938 1.00 95.75 163 LEU A N 1
ATOM 1326 C CA . LEU A 1 163 ? -1.665 -16.960 9.019 1.00 95.75 163 LEU A CA 1
ATOM 1327 C C . LEU A 1 163 ? -2.146 -15.978 10.090 1.00 95.75 163 LEU A C 1
ATOM 1329 O O . LEU A 1 163 ? -1.333 -15.541 10.897 1.00 95.75 163 LEU A O 1
ATOM 1333 N N . PHE A 1 164 ? -3.449 -15.685 10.165 1.00 95.44 164 PHE A N 1
ATOM 1334 C CA . PHE A 1 164 ? -3.996 -14.838 11.233 1.00 95.44 164 PHE A CA 1
ATOM 1335 C C . PHE A 1 164 ? -3.742 -15.441 12.612 1.00 95.44 164 PHE A C 1
ATOM 1337 O O . PHE A 1 164 ? -3.250 -14.751 13.500 1.00 95.44 164 PHE A O 1
ATOM 1344 N N . GLU A 1 165 ? -4.014 -16.736 12.777 1.00 93.69 165 GLU A N 1
ATOM 1345 C CA . GLU A 1 165 ? -3.784 -17.451 14.037 1.00 93.69 165 GLU A CA 1
ATOM 1346 C C . GLU A 1 165 ? -2.313 -17.362 14.466 1.00 93.69 165 GLU A C 1
ATOM 1348 O O . GLU A 1 165 ? -2.017 -16.999 15.606 1.00 93.69 165 GLU A O 1
ATOM 1353 N N . LYS A 1 166 ? -1.380 -17.599 13.534 1.00 95.50 166 LYS A N 1
ATOM 1354 C CA . LYS A 1 166 ? 0.056 -17.482 13.800 1.00 95.50 166 LYS A CA 1
ATOM 1355 C C . LYS A 1 166 ? 0.448 -16.057 14.187 1.00 95.50 166 LYS A C 1
ATOM 1357 O O . LYS A 1 166 ? 1.094 -15.873 15.218 1.00 95.50 166 LYS A O 1
ATOM 1362 N N . LEU A 1 167 ? 0.044 -15.060 13.397 1.00 95.50 167 LEU A N 1
ATOM 1363 C CA . LEU A 1 167 ? 0.395 -13.653 13.621 1.00 95.50 167 LEU A CA 1
ATOM 1364 C C . LEU A 1 167 ? -0.181 -13.113 14.931 1.00 95.50 167 LEU A C 1
ATOM 1366 O O . LEU A 1 167 ? 0.435 -12.252 15.547 1.00 95.50 167 LEU A O 1
ATOM 1370 N N . GLU A 1 168 ? -1.323 -13.611 15.395 1.00 92.44 168 GLU A N 1
ATOM 1371 C CA . GLU A 1 168 ? -1.871 -13.233 16.700 1.00 92.44 168 GLU A CA 1
ATOM 1372 C C . GLU A 1 168 ? -1.053 -13.787 17.871 1.00 92.44 168 GLU A C 1
ATOM 1374 O O . GLU A 1 168 ? -0.901 -13.106 18.886 1.00 92.44 168 GLU A O 1
ATOM 1379 N N . THR A 1 169 ? -0.540 -15.013 17.745 1.00 93.12 169 THR A N 1
ATOM 1380 C CA . THR A 1 169 ? 0.193 -15.697 18.825 1.00 93.12 169 THR A CA 1
ATOM 1381 C C . THR A 1 169 ? 1.681 -15.359 18.878 1.00 93.12 169 THR A C 1
ATOM 1383 O O . THR A 1 169 ? 2.259 -15.334 19.962 1.00 93.12 169 THR A O 1
ATOM 1386 N N . ASP A 1 170 ? 2.303 -15.074 17.733 1.00 96.00 170 ASP A N 1
ATOM 1387 C CA . ASP A 1 170 ? 3.750 -14.907 17.606 1.00 96.00 170 ASP A CA 1
ATOM 1388 C C . ASP A 1 170 ? 4.098 -13.466 17.209 1.00 96.00 170 ASP A C 1
ATOM 1390 O O . ASP A 1 170 ? 3.949 -13.044 16.060 1.00 96.00 170 ASP A O 1
ATOM 1394 N N . ALA A 1 171 ? 4.587 -12.699 18.187 1.00 93.25 171 ALA A N 1
ATOM 1395 C CA . ALA A 1 171 ? 4.988 -11.312 17.983 1.00 93.25 171 ALA A CA 1
ATOM 1396 C C . ALA A 1 171 ? 6.210 -11.161 17.062 1.00 93.25 171 ALA A C 1
ATOM 1398 O O . ALA A 1 171 ? 6.302 -10.157 16.358 1.00 93.25 171 ALA A O 1
ATOM 1399 N N . ASN A 1 172 ? 7.120 -12.140 17.028 1.00 95.75 172 ASN A N 1
ATOM 1400 C CA . ASN A 1 172 ? 8.296 -12.093 16.159 1.00 95.75 172 ASN A CA 1
ATOM 1401 C C . ASN A 1 172 ? 7.897 -12.365 14.708 1.00 95.75 172 ASN A C 1
ATOM 1403 O O . ASN A 1 172 ? 8.315 -11.636 13.809 1.00 95.75 172 ASN A O 1
ATOM 1407 N N . ALA A 1 173 ? 7.029 -13.357 14.480 1.00 95.19 173 ALA A N 1
ATOM 1408 C CA . ALA A 1 173 ? 6.444 -13.579 13.159 1.00 95.19 173 ALA A CA 1
ATOM 1409 C C . ALA A 1 173 ? 5.672 -12.343 12.681 1.00 95.19 173 ALA A C 1
ATOM 1411 O O . ALA A 1 173 ? 5.799 -11.950 11.522 1.00 95.19 173 ALA A O 1
ATOM 1412 N N . ARG A 1 174 ? 4.920 -11.693 13.578 1.00 94.81 174 ARG A N 1
ATOM 1413 C CA . ARG A 1 174 ? 4.195 -10.461 13.256 1.00 94.81 174 ARG A CA 1
ATOM 1414 C C . ARG A 1 174 ? 5.123 -9.304 12.897 1.00 94.81 174 ARG A C 1
ATOM 1416 O O . ARG A 1 174 ? 4.884 -8.661 11.883 1.00 94.81 174 ARG A O 1
ATOM 1423 N N . ALA A 1 175 ? 6.207 -9.097 13.641 1.00 94.19 175 ALA A N 1
ATOM 1424 C CA . ALA A 1 175 ? 7.207 -8.073 13.331 1.00 94.19 175 ALA A CA 1
ATOM 1425 C C . ALA A 1 175 ? 7.953 -8.328 12.008 1.00 94.19 175 ALA A C 1
ATOM 1427 O O . ALA A 1 175 ? 8.378 -7.380 11.355 1.00 94.19 175 ALA A O 1
ATOM 1428 N N . ALA A 1 176 ? 8.107 -9.591 11.598 1.00 92.38 176 ALA A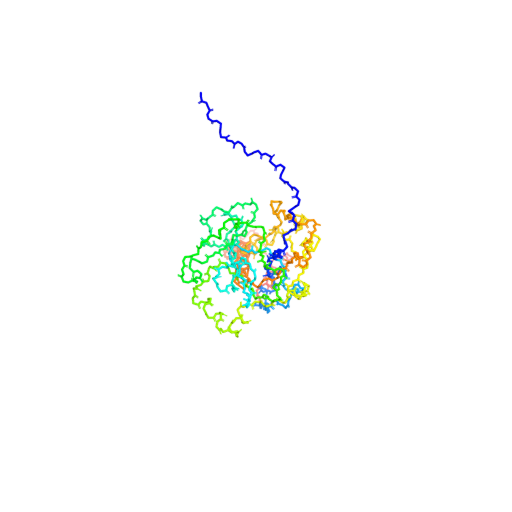 N 1
ATOM 1429 C CA . ALA A 1 176 ? 8.711 -9.942 10.314 1.00 92.38 176 ALA A CA 1
ATOM 1430 C C . ALA A 1 176 ? 7.756 -9.745 9.123 1.00 92.38 176 ALA A C 1
ATOM 1432 O O . ALA A 1 176 ? 8.211 -9.529 8.002 1.00 92.38 176 ALA A O 1
ATOM 1433 N N . PHE A 1 177 ? 6.442 -9.849 9.352 1.00 92.19 177 PHE A N 1
ATOM 1434 C CA . PHE A 1 177 ? 5.435 -9.845 8.287 1.00 92.19 177 PHE A CA 1
ATOM 1435 C C . PHE A 1 177 ? 4.690 -8.512 8.140 1.00 92.19 177 PHE A C 1
ATOM 1437 O O . PHE A 1 177 ? 4.187 -8.204 7.061 1.00 92.19 177 PHE A O 1
ATOM 1444 N N . MET A 1 178 ? 4.587 -7.728 9.215 1.00 95.31 178 MET A N 1
ATOM 1445 C CA . MET A 1 178 ? 3.797 -6.498 9.274 1.00 95.31 178 MET A CA 1
ATOM 1446 C C . MET A 1 178 ? 4.667 -5.294 9.633 1.00 95.31 178 MET A C 1
ATOM 1448 O O . MET A 1 178 ? 5.608 -5.387 10.418 1.00 95.31 178 MET A O 1
ATOM 1452 N N . GLN A 1 179 ? 4.307 -4.133 9.094 1.00 94.75 179 GLN A N 1
ATOM 1453 C CA . GLN A 1 179 ? 4.921 -2.861 9.456 1.00 94.75 179 GLN A CA 1
ATOM 1454 C C . GLN A 1 179 ? 4.255 -2.294 10.700 1.00 94.75 179 GLN A C 1
ATOM 1456 O O . GLN A 1 179 ? 3.031 -2.233 10.784 1.00 94.75 179 GLN A O 1
ATOM 1461 N N . LYS A 1 180 ? 5.059 -1.833 11.654 1.00 94.88 180 LYS A N 1
ATOM 1462 C CA . LYS A 1 180 ? 4.579 -1.223 12.893 1.00 94.88 180 LYS A CA 1
ATOM 1463 C C . LYS A 1 180 ? 4.627 0.297 12.795 1.00 94.88 180 LYS A C 1
ATOM 1465 O O . LYS A 1 180 ? 5.662 0.855 12.443 1.00 94.88 180 LYS A O 1
ATOM 1470 N N . LEU A 1 181 ? 3.541 0.963 13.183 1.00 94.31 181 LEU A N 1
ATOM 1471 C CA . LEU A 1 181 ? 3.444 2.419 13.194 1.00 94.31 181 LEU A CA 1
ATOM 1472 C C . LEU A 1 181 ? 2.802 2.929 14.493 1.00 94.31 181 LEU A C 1
ATOM 1474 O O . LEU A 1 181 ? 1.642 2.615 14.781 1.00 94.31 181 LEU A O 1
ATOM 1478 N N . PRO A 1 182 ? 3.530 3.730 15.290 1.00 92.69 182 PRO A N 1
ATOM 1479 C CA . PRO A 1 182 ? 2.950 4.497 16.385 1.00 92.69 182 PRO A CA 1
ATOM 1480 C C . PRO A 1 182 ? 2.101 5.648 15.832 1.00 92.69 182 PRO A C 1
ATOM 1482 O O . PRO A 1 182 ? 2.596 6.467 15.073 1.00 92.69 182 PRO A O 1
ATOM 1485 N N . LEU A 1 183 ? 0.846 5.767 16.261 1.00 89.81 183 LEU A N 1
ATOM 1486 C CA . LEU A 1 183 ? -0.078 6.812 15.800 1.00 89.81 183 LEU A CA 1
ATOM 1487 C C . LEU A 1 183 ? -0.031 8.096 16.640 1.00 89.81 183 LEU A C 1
ATOM 1489 O O . LEU A 1 183 ? -0.721 9.060 16.332 1.00 89.81 183 LEU A O 1
ATOM 1493 N N . LYS A 1 184 ? 0.800 8.138 17.690 1.00 86.62 184 LYS A N 1
ATOM 1494 C CA . LYS A 1 184 ? 1.087 9.384 18.424 1.00 86.62 184 LYS A CA 1
ATOM 1495 C C . LYS A 1 184 ? 1.950 10.352 17.611 1.00 86.62 184 LYS A C 1
ATOM 1497 O O . LYS A 1 184 ? 1.856 11.557 17.806 1.00 86.62 184 LYS A O 1
ATOM 1502 N N . SER A 1 185 ? 2.804 9.821 16.736 1.00 88.50 185 SER A N 1
ATOM 1503 C CA . SER A 1 185 ? 3.645 10.592 15.824 1.00 88.50 185 SER A CA 1
ATOM 1504 C C . SER A 1 185 ? 3.181 10.284 14.407 1.00 88.50 185 SER A C 1
ATOM 1506 O O . SER A 1 185 ? 3.388 9.189 13.900 1.00 88.50 185 SER A O 1
ATOM 1508 N N . LEU A 1 186 ? 2.454 11.225 13.811 1.00 87.38 186 LEU A N 1
ATOM 1509 C CA . LEU A 1 186 ? 1.798 11.015 12.518 1.00 87.38 186 LEU A CA 1
ATOM 1510 C C . LEU A 1 186 ? 2.776 11.094 11.343 1.00 87.38 186 LEU A C 1
ATOM 1512 O O . LEU A 1 186 ? 2.526 10.508 10.288 1.00 87.38 186 LEU A O 1
ATOM 1516 N N . GLU A 1 187 ? 3.890 11.794 11.532 1.00 92.94 187 GLU A N 1
ATOM 1517 C CA . GLU A 1 187 ? 4.972 11.903 10.561 1.00 92.94 187 GLU A CA 1
ATOM 1518 C C . GLU A 1 187 ? 6.139 11.030 11.010 1.00 92.94 187 GLU A C 1
ATOM 1520 O O . GLU A 1 187 ? 6.739 11.256 12.058 1.00 92.94 187 GLU A O 1
ATOM 1525 N N . THR A 1 188 ? 6.435 10.011 10.215 1.00 93.75 188 THR A N 1
ATOM 1526 C CA . THR A 1 188 ? 7.503 9.042 10.469 1.00 93.75 188 THR A CA 1
ATOM 1527 C C . THR A 1 188 ? 8.221 8.737 9.161 1.00 93.75 188 THR A C 1
ATOM 1529 O O . THR A 1 188 ? 7.817 9.202 8.094 1.00 93.75 188 THR A O 1
ATOM 1532 N N . ASP A 1 189 ? 9.232 7.872 9.202 1.00 94.19 189 ASP A N 1
ATOM 1533 C CA . ASP A 1 189 ? 9.866 7.367 7.982 1.00 94.19 189 ASP A CA 1
ATOM 1534 C C . ASP A 1 189 ? 8.877 6.640 7.059 1.00 94.19 189 ASP A C 1
ATOM 1536 O O . ASP A 1 189 ? 9.130 6.530 5.866 1.00 94.19 189 ASP A O 1
ATOM 1540 N N . PHE A 1 190 ? 7.726 6.187 7.566 1.00 95.19 190 PHE A N 1
ATOM 1541 C CA . PHE A 1 190 ? 6.717 5.452 6.800 1.00 95.19 190 PHE A CA 1
ATOM 1542 C C . PHE A 1 190 ? 5.359 6.154 6.735 1.00 95.19 190 PHE A C 1
ATOM 1544 O O . PHE A 1 190 ? 4.406 5.570 6.223 1.00 95.19 190 PHE A O 1
ATOM 1551 N N . SER A 1 191 ? 5.222 7.382 7.235 1.00 95.88 191 SER A N 1
ATOM 1552 C CA . SER A 1 191 ? 3.929 8.072 7.250 1.00 95.88 191 SER A CA 1
ATOM 1553 C C . SER A 1 191 ? 4.059 9.584 7.173 1.00 95.88 191 SER A C 1
ATOM 1555 O O . SER A 1 191 ? 5.053 10.163 7.599 1.00 95.88 191 SER A O 1
ATOM 1557 N N . PHE A 1 192 ? 3.027 10.234 6.647 1.00 94.81 192 PHE A N 1
ATOM 1558 C CA . PHE A 1 192 ? 2.918 11.689 6.649 1.00 94.81 192 PHE A CA 1
ATOM 1559 C C . PHE A 1 192 ? 1.456 12.124 6.759 1.00 94.81 192 PHE A C 1
ATOM 1561 O O . PHE A 1 192 ? 0.539 11.376 6.405 1.00 94.81 192 PHE A O 1
ATOM 1568 N N . ILE A 1 193 ? 1.233 13.346 7.241 1.00 91.94 193 ILE A N 1
ATOM 1569 C CA . ILE A 1 193 ? -0.112 13.916 7.351 1.00 91.94 193 ILE A CA 1
ATOM 1570 C C . ILE A 1 193 ? -0.669 14.174 5.950 1.00 91.94 193 ILE A C 1
ATOM 1572 O O . ILE A 1 193 ? -0.011 14.773 5.092 1.00 91.94 193 ILE A O 1
ATOM 1576 N N . LEU A 1 194 ? -1.900 13.728 5.716 1.00 88.69 194 LEU A N 1
ATOM 1577 C CA . LEU A 1 194 ? -2.564 13.897 4.436 1.00 88.69 194 LEU A CA 1
ATOM 1578 C C . LEU A 1 194 ? -3.100 15.324 4.293 1.00 88.69 194 LEU A C 1
ATOM 1580 O O . LEU A 1 194 ? -4.082 15.709 4.926 1.00 88.69 194 LEU A O 1
ATOM 1584 N N . THR A 1 195 ? -2.489 16.071 3.385 1.00 87.12 195 THR A N 1
ATOM 1585 C CA . THR A 1 195 ? -3.016 17.306 2.810 1.00 87.12 195 THR A CA 1
ATOM 1586 C C . THR A 1 195 ? -3.065 17.137 1.296 1.00 87.12 195 THR A C 1
ATOM 1588 O O . THR A 1 195 ? -2.436 16.233 0.741 1.00 87.12 195 THR A O 1
ATOM 1591 N N . GLU A 1 196 ? -3.821 17.986 0.604 1.00 82.12 196 GLU A N 1
ATOM 1592 C CA . GLU A 1 196 ? -3.856 17.946 -0.861 1.00 82.12 196 GLU A CA 1
ATOM 1593 C C . GLU A 1 196 ? -2.451 18.154 -1.452 1.00 82.12 196 GLU A C 1
ATOM 1595 O O . GLU A 1 196 ? -2.020 17.394 -2.317 1.00 82.12 196 GLU A O 1
ATOM 1600 N N . GLU A 1 197 ? -1.693 19.101 -0.895 1.00 85.38 197 GLU A N 1
ATOM 1601 C CA . GLU A 1 197 ? -0.309 19.372 -1.283 1.00 85.38 197 GLU A CA 1
ATOM 1602 C C . GLU A 1 197 ? 0.621 18.185 -0.992 1.00 85.38 197 GLU A C 1
ATOM 1604 O O . GLU A 1 197 ? 1.387 17.771 -1.867 1.00 85.38 197 GLU A O 1
ATOM 1609 N N . SER A 1 198 ? 0.562 17.601 0.214 1.00 89.12 198 SER A N 1
ATOM 1610 C CA . SER A 1 198 ? 1.455 16.497 0.583 1.00 89.12 198 SER A CA 1
ATOM 1611 C C . SER A 1 198 ? 1.190 15.256 -0.267 1.00 89.12 198 SER A C 1
ATOM 1613 O O . SER A 1 198 ? 2.140 14.592 -0.687 1.00 89.12 198 SER A O 1
ATOM 1615 N N . LEU A 1 199 ? -0.078 14.986 -0.593 1.00 86.00 199 LEU A N 1
ATOM 1616 C CA . LEU A 1 199 ? -0.480 13.890 -1.466 1.00 86.00 199 LEU A CA 1
ATOM 1617 C C . LEU A 1 199 ? 0.022 14.090 -2.899 1.00 86.00 199 LEU A C 1
ATOM 1619 O O . LEU A 1 199 ? 0.686 13.203 -3.429 1.00 86.00 199 LEU A O 1
ATOM 1623 N N . GLN A 1 200 ? -0.252 15.249 -3.508 1.00 84.19 200 GLN A N 1
ATOM 1624 C CA .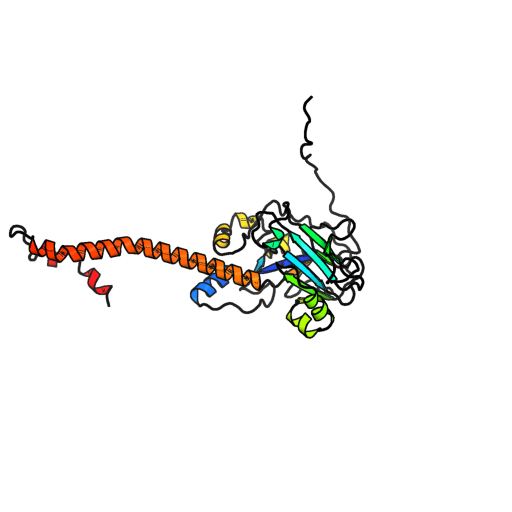 GLN A 1 200 ? 0.178 15.556 -4.879 1.00 84.19 200 GLN A CA 1
ATOM 1625 C C . GLN A 1 200 ? 1.706 15.564 -5.012 1.00 84.19 200 GLN A C 1
ATOM 1627 O O . GLN A 1 200 ? 2.252 15.171 -6.045 1.00 84.19 200 GLN A O 1
ATOM 1632 N N . LYS A 1 201 ? 2.414 15.990 -3.961 1.00 87.88 201 LYS A N 1
ATOM 1633 C CA . LYS A 1 201 ? 3.877 16.031 -3.936 1.00 87.88 201 LYS A CA 1
ATOM 1634 C C . LYS A 1 201 ? 4.509 14.651 -3.759 1.00 87.88 201 LYS A C 1
ATOM 1636 O O . LYS A 1 201 ? 5.517 14.369 -4.401 1.00 87.88 201 LYS A O 1
ATOM 1641 N N . ARG A 1 202 ? 3.973 13.817 -2.861 1.00 89.69 202 ARG A N 1
ATOM 1642 C CA . ARG A 1 202 ? 4.615 12.553 -2.450 1.00 89.69 202 ARG A CA 1
ATOM 1643 C C . ARG A 1 202 ? 4.086 11.318 -3.175 1.00 89.69 202 ARG A C 1
ATOM 1645 O O . ARG A 1 202 ? 4.799 10.322 -3.223 1.00 89.69 202 ARG A O 1
ATOM 1652 N N . VAL A 1 203 ? 2.874 11.363 -3.729 1.00 88.12 203 VAL A N 1
ATOM 1653 C CA . VAL A 1 203 ? 2.250 10.239 -4.442 1.00 88.12 203 VAL A CA 1
ATOM 1654 C C . VAL A 1 203 ? 1.909 10.689 -5.867 1.00 88.12 203 VAL A C 1
ATOM 1656 O O . VAL A 1 203 ? 0.859 11.298 -6.086 1.00 88.12 203 VAL A O 1
ATOM 1659 N N . PRO A 1 204 ? 2.764 10.396 -6.866 1.00 82.94 204 PRO A N 1
ATOM 1660 C CA . PRO A 1 204 ? 2.620 10.964 -8.208 1.00 82.94 204 PRO A CA 1
ATOM 1661 C C . PRO A 1 204 ? 1.312 10.584 -8.921 1.00 82.94 204 PRO A C 1
ATOM 1663 O O . PRO A 1 204 ? 0.884 11.296 -9.827 1.00 82.94 204 PRO A O 1
ATOM 1666 N N . ASP A 1 205 ? 0.651 9.501 -8.499 1.00 79.06 205 ASP A N 1
ATOM 1667 C CA . ASP A 1 205 ? -0.644 9.054 -9.037 1.00 79.06 205 ASP A CA 1
ATOM 1668 C C . ASP A 1 205 ? -1.819 9.981 -8.668 1.00 79.06 205 ASP A C 1
ATOM 1670 O O . ASP A 1 205 ? -2.925 9.813 -9.176 1.00 79.06 205 ASP A O 1
ATOM 1674 N N . PHE A 1 206 ? -1.612 10.948 -7.772 1.00 79.19 206 PHE A N 1
ATOM 1675 C CA . PHE A 1 206 ? -2.615 11.949 -7.394 1.00 79.19 206 PHE A CA 1
ATOM 1676 C C . PHE A 1 206 ? -2.252 13.365 -7.847 1.00 79.19 206 PHE A C 1
ATOM 1678 O O . PHE A 1 206 ? -2.983 14.305 -7.548 1.00 79.19 206 PHE A O 1
ATOM 1685 N N . ASN A 1 207 ? -1.146 13.531 -8.571 1.00 79.50 207 ASN A N 1
ATOM 1686 C CA . ASN A 1 207 ? -0.699 14.828 -9.058 1.00 79.50 207 ASN A CA 1
ATOM 1687 C C . ASN A 1 207 ? -1.321 15.126 -10.436 1.00 79.50 207 ASN A C 1
ATOM 1689 O O . ASN A 1 207 ? -1.022 14.417 -11.381 1.00 79.50 207 ASN A O 1
ATOM 1693 N N . PRO A 1 208 ? -2.137 16.170 -10.629 1.00 73.81 208 PRO A N 1
ATOM 1694 C CA . PRO A 1 208 ? -2.699 16.461 -11.954 1.00 73.81 208 PRO A CA 1
ATOM 1695 C C . PRO A 1 208 ? -1.625 16.846 -12.989 1.00 73.81 208 PRO A C 1
ATOM 1697 O O . PRO A 1 208 ? -1.793 16.617 -14.184 1.00 73.81 208 PRO A O 1
ATOM 1700 N N . ASN A 1 209 ? -0.479 17.374 -12.545 1.00 70.75 209 ASN A N 1
ATOM 1701 C CA . ASN A 1 209 ? 0.618 17.773 -13.429 1.00 70.75 209 ASN A CA 1
ATOM 1702 C C . ASN A 1 209 ? 1.458 16.580 -13.919 1.00 70.75 209 ASN A C 1
ATOM 1704 O O . ASN A 1 209 ? 2.324 16.753 -14.786 1.00 70.75 209 ASN A O 1
ATOM 1708 N N . THR A 1 210 ? 1.221 15.363 -13.407 1.00 60.19 210 THR A N 1
ATOM 1709 C CA . THR A 1 210 ? 1.871 14.162 -13.948 1.00 60.19 210 THR A CA 1
ATOM 1710 C C . THR A 1 210 ? 1.332 13.737 -15.311 1.00 60.19 210 THR A C 1
ATOM 1712 O O . THR A 1 210 ? 2.039 13.027 -16.026 1.00 60.19 210 THR A O 1
ATOM 1715 N N . GLU A 1 211 ? 0.170 14.245 -15.744 1.00 50.72 211 GLU A N 1
ATOM 1716 C CA . GLU A 1 211 ? -0.302 14.069 -17.128 1.00 50.72 211 GLU A CA 1
ATOM 1717 C C . GLU A 1 211 ? 0.650 14.714 -18.154 1.00 50.72 211 GLU A C 1
ATOM 1719 O O . GLU A 1 211 ? 0.839 14.182 -19.247 1.00 50.72 211 GLU A O 1
ATOM 1724 N N . ALA A 1 212 ? 1.318 15.816 -17.790 1.00 42.50 212 ALA A N 1
ATOM 1725 C CA . ALA A 1 212 ? 2.258 16.525 -18.663 1.00 42.50 212 ALA A CA 1
ATOM 1726 C C . ALA A 1 212 ? 3.690 15.953 -18.630 1.00 42.50 212 ALA A C 1
ATOM 1728 O O . ALA A 1 212 ? 4.509 16.277 -19.490 1.00 42.50 212 ALA A O 1
ATOM 1729 N N . SER A 1 213 ? 4.017 15.103 -17.651 1.00 41.94 213 SER A N 1
ATOM 1730 C CA . SER A 1 213 ? 5.382 14.631 -17.385 1.00 41.94 213 SER A CA 1
ATOM 1731 C C . SER A 1 213 ? 5.520 13.120 -17.583 1.00 41.94 213 SER A C 1
ATOM 1733 O O . SER A 1 213 ? 5.683 12.359 -16.639 1.00 41.94 213 SER A O 1
ATOM 1735 N N . GLY A 1 214 ? 5.477 12.672 -18.842 1.00 44.78 214 GLY A N 1
ATOM 1736 C CA . GLY A 1 214 ? 6.142 11.443 -19.309 1.00 44.78 214 GLY A CA 1
ATOM 1737 C C . GLY A 1 214 ? 5.779 10.098 -18.654 1.00 44.78 214 GLY A C 1
ATOM 1738 O O . GLY A 1 214 ? 6.413 9.098 -18.976 1.00 44.78 214 GLY A O 1
ATOM 1739 N N . LEU A 1 215 ? 4.781 10.008 -17.771 1.00 47.19 215 LEU A N 1
ATOM 1740 C CA . LEU A 1 215 ? 4.462 8.771 -17.039 1.00 47.19 215 LEU A CA 1
ATOM 1741 C C . LEU A 1 215 ? 3.756 7.705 -17.886 1.00 47.19 215 LEU A C 1
ATOM 1743 O O . LEU A 1 215 ? 3.825 6.529 -17.532 1.00 47.19 215 LEU A O 1
ATOM 1747 N N . ASN A 1 216 ? 3.241 8.070 -19.065 1.00 48.00 216 ASN A N 1
ATOM 1748 C CA . ASN A 1 216 ? 2.900 7.091 -20.103 1.00 48.00 216 ASN A CA 1
ATOM 1749 C C . ASN A 1 216 ? 4.123 6.257 -20.541 1.00 48.00 216 ASN A C 1
ATOM 1751 O O . ASN A 1 216 ? 3.948 5.108 -20.919 1.00 48.00 216 ASN A O 1
ATOM 1755 N N . GLN A 1 217 ? 5.359 6.766 -20.405 1.00 44.94 217 GLN A N 1
ATOM 1756 C CA . GLN A 1 217 ? 6.576 5.990 -20.696 1.00 44.94 217 GLN A CA 1
ATOM 1757 C C . GLN A 1 217 ? 6.969 5.039 -19.557 1.00 44.94 217 GLN A C 1
ATOM 1759 O O . GLN A 1 217 ? 7.648 4.056 -19.808 1.00 44.94 217 GLN A O 1
ATOM 1764 N N . ASN A 1 218 ? 6.573 5.293 -18.302 1.00 51.50 218 ASN A N 1
ATOM 1765 C CA . ASN A 1 218 ? 6.862 4.367 -17.193 1.00 51.50 218 ASN A CA 1
ATOM 1766 C C . ASN A 1 218 ? 5.825 3.245 -17.082 1.00 51.50 218 ASN A C 1
ATOM 1768 O O . ASN A 1 218 ? 6.130 2.209 -16.494 1.00 51.50 218 ASN A O 1
ATOM 1772 N N . ALA A 1 219 ? 4.624 3.444 -17.634 1.00 56.75 219 ALA A N 1
ATOM 1773 C CA . ALA A 1 219 ? 3.596 2.412 -17.707 1.00 56.75 219 ALA A CA 1
ATOM 1774 C C . ALA A 1 219 ? 4.040 1.211 -18.559 1.00 56.75 219 ALA A C 1
ATOM 1776 O O . ALA A 1 219 ? 3.652 0.090 -18.257 1.00 56.75 219 ALA A O 1
ATOM 1777 N N . GLU A 1 220 ? 4.895 1.424 -19.567 1.00 59.31 220 GLU A N 1
ATOM 1778 C CA . GLU A 1 220 ? 5.417 0.349 -20.423 1.00 59.31 220 GLU A CA 1
ATOM 1779 C C . GLU A 1 220 ? 6.251 -0.676 -19.639 1.00 59.31 220 GLU A C 1
ATOM 1781 O O . GLU A 1 220 ? 6.171 -1.868 -19.911 1.00 59.31 220 GLU A O 1
ATOM 1786 N N . TYR A 1 221 ? 7.017 -0.230 -18.637 1.00 64.31 221 TYR A N 1
ATOM 1787 C CA . TYR A 1 221 ? 7.971 -1.066 -17.890 1.00 64.31 221 TYR A CA 1
ATOM 1788 C C . TYR A 1 221 ? 7.409 -1.623 -16.578 1.00 64.31 221 TYR A C 1
ATOM 1790 O O . TYR A 1 221 ? 8.155 -2.222 -15.805 1.00 64.31 221 TYR A O 1
ATOM 1798 N N . ARG A 1 222 ? 6.125 -1.395 -16.283 1.00 70.31 222 ARG A N 1
ATOM 1799 C CA . ARG A 1 222 ? 5.487 -1.824 -15.032 1.00 70.31 222 ARG A CA 1
ATOM 1800 C C . ARG A 1 222 ? 4.373 -2.810 -15.309 1.00 70.31 222 ARG A C 1
ATOM 1802 O O . ARG A 1 222 ? 3.653 -2.691 -16.293 1.00 70.31 222 ARG A O 1
ATOM 1809 N N . ALA A 1 223 ? 4.187 -3.752 -14.390 1.00 67.00 223 ALA A N 1
ATOM 1810 C CA . ALA A 1 223 ? 3.077 -4.697 -14.486 1.00 67.00 223 ALA A CA 1
ATOM 1811 C C . ALA A 1 223 ? 1.720 -4.003 -14.280 1.00 67.00 223 ALA A C 1
ATOM 1813 O O . ALA A 1 223 ? 0.687 -4.464 -14.763 1.00 67.00 223 ALA A O 1
ATOM 1814 N N . THR A 1 224 ? 1.727 -2.872 -13.572 1.00 64.12 224 THR A N 1
ATOM 1815 C CA . THR A 1 224 ? 0.534 -2.099 -13.238 1.00 64.12 224 THR A CA 1
ATOM 1816 C C . THR A 1 224 ? 0.573 -0.731 -13.883 1.00 64.12 224 THR A C 1
ATOM 1818 O O . THR A 1 224 ? 1.548 0.004 -13.721 1.00 64.12 224 THR A O 1
ATOM 1821 N N . MET A 1 225 ? -0.532 -0.350 -14.522 1.00 57.28 225 MET A N 1
ATOM 1822 C CA . MET A 1 225 ? -0.706 1.009 -15.010 1.00 57.28 225 MET A CA 1
ATOM 1823 C C . MET A 1 225 ? -0.747 1.977 -13.819 1.00 57.28 225 MET A C 1
ATOM 1825 O O . MET A 1 225 ? -1.632 1.910 -12.967 1.00 57.28 225 MET A O 1
ATOM 1829 N N . VAL A 1 226 ? 0.254 2.850 -13.752 1.00 61.84 226 VAL A N 1
ATOM 1830 C CA . VAL A 1 226 ? 0.397 3.916 -12.754 1.00 61.84 226 VAL A CA 1
ATOM 1831 C C . VAL A 1 226 ? 0.223 5.261 -13.447 1.00 61.84 226 VAL A C 1
ATOM 1833 O O . VAL A 1 226 ? 0.565 5.403 -14.620 1.00 61.84 226 VAL A O 1
ATOM 1836 N N . GLY A 1 227 ? -0.311 6.248 -12.738 1.00 60.28 227 GLY A N 1
ATOM 1837 C CA . GLY A 1 227 ? -0.597 7.554 -13.316 1.00 60.28 227 GLY A CA 1
ATOM 1838 C C . GLY A 1 227 ? -1.804 8.226 -12.689 1.00 60.28 227 GLY A C 1
ATOM 1839 O O . GLY A 1 227 ? -2.654 7.586 -1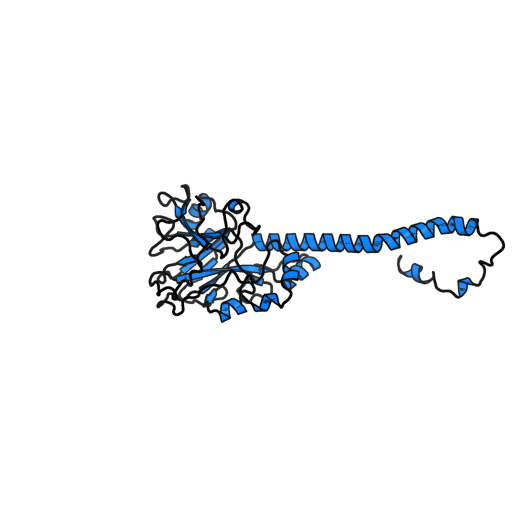2.059 1.00 60.28 227 GLY A O 1
ATOM 1840 N N . TYR A 1 228 ? -1.856 9.540 -12.868 1.00 64.38 228 TYR A N 1
ATOM 1841 C CA . TYR A 1 228 ? -3.010 10.325 -12.479 1.00 64.38 228 TYR A CA 1
ATOM 1842 C C . TYR A 1 228 ? -4.242 9.915 -13.285 1.00 64.38 228 TYR A C 1
ATOM 1844 O O . TYR A 1 228 ? -4.169 9.612 -14.474 1.00 64.38 228 TYR A O 1
ATOM 1852 N N . ASN A 1 229 ? -5.387 9.886 -12.613 1.00 66.00 229 ASN A N 1
ATOM 1853 C CA . ASN A 1 229 ? -6.676 9.711 -13.259 1.00 66.00 229 ASN A CA 1
ATOM 1854 C C . ASN A 1 229 ? -7.644 10.721 -12.628 1.00 66.00 229 ASN A C 1
ATOM 1856 O O . ASN A 1 229 ? -7.875 10.640 -11.416 1.00 66.00 229 ASN A O 1
ATOM 1860 N N . PRO A 1 230 ? -8.247 11.625 -13.424 1.00 64.69 230 PRO A N 1
ATOM 1861 C CA . PRO A 1 230 ? -9.177 12.642 -12.936 1.00 64.69 230 PRO A CA 1
ATOM 1862 C C . PRO A 1 230 ? -10.349 12.072 -12.129 1.00 64.69 230 PRO A C 1
ATOM 1864 O O . PRO A 1 230 ? -10.897 12.726 -11.254 1.00 64.69 230 PRO A O 1
ATOM 1867 N N . THR A 1 231 ? -10.750 10.823 -12.359 1.00 64.50 231 THR A N 1
ATOM 1868 C CA . THR A 1 231 ? -11.840 10.210 -11.582 1.00 64.50 231 THR A CA 1
ATOM 1869 C C . THR A 1 231 ? -11.442 9.854 -10.145 1.00 64.50 231 THR A C 1
ATOM 1871 O O . THR A 1 231 ? -12.316 9.585 -9.329 1.00 64.50 231 THR A O 1
ATOM 1874 N N . HIS A 1 232 ? -10.149 9.881 -9.798 1.00 64.19 232 HIS A N 1
ATOM 1875 C CA . HIS A 1 232 ? -9.621 9.549 -8.470 1.00 64.19 232 HIS A CA 1
ATOM 1876 C C . HIS A 1 232 ? -9.494 10.751 -7.518 1.00 64.19 232 HIS A C 1
ATOM 1878 O O . HIS A 1 232 ? -8.738 10.674 -6.549 1.00 64.19 232 HIS A O 1
ATOM 1884 N N . HIS A 1 233 ? -10.225 11.845 -7.752 1.00 63.53 233 HIS A N 1
ATOM 1885 C CA . HIS A 1 233 ? -10.233 12.991 -6.842 1.00 63.53 233 HIS A CA 1
ATOM 1886 C C . HIS A 1 233 ? -10.662 12.584 -5.427 1.00 63.53 233 HIS A C 1
ATOM 1888 O O . HIS A 1 233 ? -11.830 12.290 -5.157 1.00 63.53 233 HIS A O 1
ATOM 1894 N N . LEU A 1 234 ? -9.698 12.600 -4.507 1.00 66.69 234 LEU A N 1
ATOM 1895 C CA . LEU A 1 234 ? -9.948 12.391 -3.094 1.00 66.69 234 LEU A CA 1
ATOM 1896 C C . LEU A 1 234 ? -10.622 13.620 -2.498 1.00 66.69 234 LEU A C 1
ATOM 1898 O O . LEU A 1 234 ? -10.092 14.726 -2.538 1.00 66.69 234 LEU A O 1
ATOM 1902 N N . ARG A 1 235 ? -11.794 13.416 -1.898 1.00 63.34 235 ARG A N 1
ATOM 1903 C CA . ARG A 1 235 ? -12.451 14.453 -1.104 1.00 63.34 235 ARG A CA 1
ATOM 1904 C C . ARG A 1 235 ? -11.896 14.417 0.308 1.00 63.34 235 ARG A C 1
ATOM 1906 O O . ARG A 1 235 ? -12.336 13.617 1.130 1.00 63.34 235 ARG A O 1
ATOM 1913 N N . LEU A 1 236 ? -10.921 15.277 0.570 1.00 64.81 236 LEU A N 1
ATOM 1914 C CA . LEU A 1 236 ? -10.357 15.426 1.904 1.00 64.81 236 LEU A CA 1
ATOM 1915 C C . LEU A 1 236 ? -11.355 16.151 2.825 1.00 64.81 236 LEU A C 1
ATOM 1917 O O . LEU A 1 236 ? -12.041 17.080 2.383 1.00 64.81 236 LEU A O 1
ATOM 1921 N N . PRO A 1 237 ? -11.474 15.743 4.101 1.00 58.66 237 PRO A N 1
ATOM 1922 C CA . PRO A 1 237 ? -12.277 16.482 5.064 1.00 58.66 237 PRO A CA 1
ATOM 1923 C C . PRO A 1 237 ? -11.679 17.881 5.271 1.00 58.66 237 PRO A C 1
ATOM 1925 O O . PRO A 1 237 ? -10.484 18.024 5.504 1.00 58.66 237 PRO A O 1
ATOM 1928 N N . VAL A 1 238 ? -12.524 18.916 5.216 1.00 55.72 238 VAL A N 1
ATOM 1929 C CA . VAL A 1 238 ? -12.103 20.330 5.336 1.00 55.72 238 VAL A CA 1
ATOM 1930 C C . VAL A 1 238 ? -11.529 20.652 6.722 1.00 55.72 238 VAL A C 1
ATOM 1932 O O . VAL A 1 238 ? -10.724 21.569 6.859 1.00 55.72 238 VAL A O 1
ATOM 1935 N N . LYS A 1 239 ? -11.910 19.888 7.755 1.00 66.38 239 LYS A N 1
ATOM 1936 C CA . LYS A 1 239 ? -11.329 19.971 9.097 1.00 66.38 239 LYS A CA 1
ATOM 1937 C C . LYS A 1 239 ? -11.294 18.575 9.735 1.00 66.38 239 LYS A C 1
ATOM 1939 O O . LYS A 1 239 ? -12.364 17.973 9.868 1.00 66.38 239 LYS A O 1
ATOM 1944 N N . PRO A 1 240 ? -10.117 18.048 10.115 1.00 67.62 240 PRO A N 1
ATOM 1945 C CA . PRO A 1 240 ? -10.040 16.789 10.844 1.00 67.62 240 PRO A CA 1
ATOM 1946 C C . PRO A 1 240 ? -10.647 16.935 12.244 1.00 67.62 240 PRO A C 1
ATOM 1948 O O . PRO A 1 240 ? -10.689 18.031 12.811 1.00 67.62 240 PRO A O 1
ATOM 1951 N N . CYS A 1 241 ? -11.125 15.823 12.798 1.00 70.31 241 CYS A N 1
ATOM 1952 C CA . CYS A 1 241 ? -11.449 15.756 14.219 1.00 70.31 241 CYS A CA 1
ATOM 1953 C C . CYS A 1 241 ? -10.194 15.919 15.065 1.00 70.31 241 CYS A C 1
ATOM 1955 O O . CYS A 1 241 ? -9.094 15.622 14.601 1.00 70.31 241 CYS A O 1
ATOM 1957 N N . GLU A 1 242 ? -10.368 16.314 16.322 1.00 72.62 242 GLU A N 1
ATOM 1958 C CA . GLU A 1 242 ? -9.293 16.233 17.306 1.00 72.62 242 GLU A CA 1
ATOM 1959 C C . GLU A 1 242 ? -8.772 14.788 17.375 1.00 72.62 242 GLU A C 1
ATOM 1961 O O . GLU A 1 242 ? -9.557 13.855 17.556 1.00 72.62 242 GLU A O 1
ATOM 1966 N N . ASN A 1 243 ? -7.466 14.595 17.163 1.00 77.12 243 ASN A N 1
ATOM 1967 C CA . ASN A 1 243 ? -6.817 13.282 17.051 1.00 77.12 243 ASN A CA 1
ATOM 1968 C C . ASN A 1 243 ? -7.329 12.404 15.886 1.00 77.12 243 ASN A C 1
ATOM 1970 O O . ASN A 1 243 ? -7.087 11.198 15.862 1.00 77.12 243 ASN A O 1
ATOM 1974 N N . GLY A 1 244 ? -8.044 12.975 14.919 1.00 81.50 244 GLY A N 1
ATOM 1975 C CA . GLY A 1 244 ? -8.577 12.284 13.741 1.00 81.50 244 GLY A CA 1
ATOM 1976 C C . GLY A 1 244 ? -7.897 12.706 12.442 1.00 81.50 244 GLY A C 1
ATOM 1977 O O . GLY A 1 244 ? -8.492 12.573 11.374 1.00 81.50 244 GLY A O 1
ATOM 1978 N N . GLU A 1 245 ? -6.687 13.269 12.511 1.00 87.94 245 GLU A N 1
ATOM 1979 C CA . GLU A 1 245 ? -5.966 13.745 11.332 1.00 87.94 245 GLU A CA 1
ATOM 1980 C C . GLU A 1 245 ? -5.745 12.590 10.343 1.00 87.94 245 GLU A C 1
ATOM 1982 O O . GLU A 1 245 ? -5.244 11.527 10.739 1.00 87.94 245 GLU A O 1
ATOM 1987 N N . PRO A 1 246 ? -6.118 12.764 9.063 1.00 89.25 246 PRO A N 1
ATOM 1988 C CA . PRO A 1 246 ? -5.897 11.741 8.061 1.00 89.25 246 PRO A CA 1
ATOM 1989 C C . PRO A 1 246 ? -4.398 11.599 7.799 1.00 89.25 246 PRO A C 1
ATOM 1991 O O . PRO A 1 246 ? -3.680 12.593 7.671 1.00 89.25 246 PRO A O 1
ATOM 1994 N N . ILE A 1 247 ? -3.927 10.361 7.684 1.00 92.81 247 ILE A N 1
ATOM 1995 C CA . ILE A 1 247 ? -2.521 10.076 7.392 1.00 92.81 247 ILE A CA 1
ATOM 1996 C C . ILE A 1 247 ? -2.384 9.187 6.167 1.00 92.81 247 ILE A C 1
ATOM 1998 O O . ILE A 1 247 ? -3.227 8.325 5.903 1.00 92.81 247 ILE A O 1
ATOM 2002 N N . VAL A 1 248 ? -1.292 9.386 5.438 1.00 94.06 248 VAL A N 1
ATOM 2003 C CA . VAL A 1 248 ? -0.818 8.449 4.423 1.00 94.06 248 VAL A CA 1
ATOM 2004 C C . VAL A 1 248 ? 0.213 7.534 5.064 1.00 94.06 248 VAL A C 1
ATOM 2006 O O . VAL A 1 248 ? 1.084 8.006 5.795 1.00 94.06 248 VAL A O 1
ATOM 2009 N N . VAL A 1 249 ? 0.126 6.236 4.779 1.00 96.44 249 VAL A N 1
ATOM 2010 C CA . VAL A 1 249 ? 1.095 5.235 5.243 1.00 96.44 249 VAL A CA 1
ATOM 2011 C C . VAL A 1 249 ? 1.745 4.543 4.050 1.00 96.44 249 VAL A C 1
ATOM 2013 O O . VAL A 1 249 ? 1.059 4.075 3.143 1.00 96.44 249 VAL A O 1
ATOM 2016 N N . GLY A 1 250 ? 3.074 4.494 4.047 1.00 96.19 250 GLY A N 1
ATOM 2017 C CA . GLY A 1 250 ? 3.878 3.750 3.089 1.00 96.19 250 GLY A CA 1
ATOM 2018 C C . GLY A 1 250 ? 3.825 2.260 3.408 1.00 96.19 250 GLY A C 1
ATOM 2019 O O . GLY A 1 250 ? 4.262 1.852 4.483 1.00 96.19 250 GLY A O 1
ATOM 2020 N N . VAL A 1 251 ? 3.307 1.446 2.491 1.00 95.94 251 VAL A N 1
ATOM 2021 C CA . VAL A 1 251 ? 3.179 -0.007 2.655 1.00 95.94 251 VAL A CA 1
ATOM 2022 C C . VAL A 1 251 ? 4.160 -0.756 1.762 1.00 95.94 251 VAL A C 1
ATOM 2024 O O . VAL A 1 251 ? 4.388 -0.390 0.607 1.00 95.94 251 VAL A O 1
ATOM 2027 N N . PHE A 1 252 ? 4.735 -1.828 2.283 1.00 94.56 252 PHE A N 1
ATOM 2028 C CA . PHE A 1 252 ? 5.588 -2.725 1.528 1.00 94.56 252 PHE A CA 1
ATOM 2029 C C . PHE A 1 252 ? 4.758 -3.594 0.582 1.00 94.56 252 PHE A C 1
ATOM 2031 O O . PHE A 1 252 ? 3.770 -4.209 0.980 1.00 94.56 252 PHE A O 1
ATOM 2038 N N . ASP A 1 253 ? 5.195 -3.650 -0.675 1.00 90.56 253 ASP A N 1
ATOM 2039 C CA . ASP A 1 253 ? 4.621 -4.487 -1.728 1.00 90.56 253 ASP A CA 1
ATOM 2040 C C . ASP A 1 253 ? 5.744 -5.256 -2.451 1.00 90.56 253 ASP A C 1
ATOM 2042 O O . ASP A 1 253 ? 6.136 -4.916 -3.572 1.00 90.56 253 ASP A O 1
ATOM 2046 N N . PRO A 1 254 ? 6.340 -6.270 -1.794 1.00 87.94 254 PRO A N 1
ATOM 2047 C CA . PRO A 1 254 ? 7.456 -7.014 -2.371 1.00 87.94 254 PRO A CA 1
ATOM 2048 C C . PRO A 1 254 ? 7.045 -7.782 -3.633 1.00 87.94 254 PRO A C 1
ATOM 2050 O O . PRO A 1 254 ? 7.816 -7.837 -4.589 1.00 87.94 254 PRO A O 1
ATOM 2053 N N . LEU A 1 255 ? 5.823 -8.330 -3.670 1.00 86.06 255 LEU A N 1
ATOM 2054 C CA . LEU A 1 255 ? 5.294 -8.998 -4.861 1.00 86.06 255 LEU A CA 1
ATOM 2055 C C . LEU A 1 255 ? 5.156 -8.013 -6.016 1.00 86.06 255 LEU A C 1
ATOM 2057 O O . LEU A 1 255 ? 5.559 -8.323 -7.137 1.00 86.06 255 LEU A O 1
ATOM 2061 N N . GLY A 1 256 ? 4.660 -6.805 -5.749 1.00 85.19 256 GLY A N 1
ATOM 2062 C CA . GLY A 1 256 ? 4.540 -5.810 -6.793 1.00 85.19 256 GLY A CA 1
ATOM 2063 C C . GLY A 1 256 ? 5.864 -5.346 -7.365 1.00 85.19 256 GLY A C 1
ATOM 2064 O O . GLY A 1 256 ? 5.959 -5.209 -8.586 1.00 85.19 256 GLY A O 1
ATOM 2065 N N . ASN A 1 257 ? 6.895 -5.223 -6.531 1.00 87.88 257 ASN A N 1
ATOM 2066 C CA . ASN A 1 257 ? 8.251 -4.946 -6.996 1.00 87.88 257 ASN A CA 1
ATOM 2067 C C . ASN A 1 257 ? 8.792 -6.072 -7.891 1.00 87.88 257 ASN A C 1
ATOM 2069 O O . ASN A 1 257 ? 9.375 -5.785 -8.933 1.00 87.88 257 ASN A O 1
ATOM 2073 N N . ILE A 1 258 ? 8.554 -7.342 -7.542 1.00 88.19 258 ILE A N 1
ATOM 2074 C CA . ILE A 1 258 ? 8.947 -8.490 -8.381 1.00 88.19 258 ILE A CA 1
ATOM 2075 C C . ILE A 1 258 ? 8.243 -8.432 -9.743 1.00 88.19 258 ILE A C 1
ATOM 2077 O O . ILE A 1 258 ? 8.886 -8.619 -10.777 1.00 88.19 258 ILE A O 1
ATOM 2081 N N . TYR A 1 259 ? 6.942 -8.132 -9.763 1.00 85.81 259 TYR A N 1
ATOM 2082 C CA . TYR A 1 259 ? 6.192 -7.983 -11.010 1.00 85.81 259 TYR A CA 1
ATOM 2083 C C . TYR A 1 259 ? 6.689 -6.812 -11.865 1.00 85.81 259 TYR A C 1
ATOM 2085 O O . TYR A 1 259 ? 6.790 -6.954 -13.082 1.00 85.81 259 TYR A O 1
ATOM 2093 N N . ASP A 1 260 ? 7.027 -5.676 -11.251 1.00 85.00 260 ASP A N 1
ATOM 2094 C CA . ASP A 1 260 ? 7.561 -4.515 -11.969 1.00 85.00 260 ASP A CA 1
ATOM 2095 C C . ASP A 1 260 ? 8.943 -4.831 -12.580 1.00 85.00 260 ASP A C 1
ATOM 2097 O O . ASP A 1 260 ? 9.198 -4.497 -13.736 1.00 85.00 260 ASP A O 1
ATOM 2101 N N . VAL A 1 261 ? 9.804 -5.571 -11.871 1.00 87.56 261 VAL A N 1
ATOM 2102 C CA . VAL A 1 261 ? 11.085 -6.063 -12.418 1.00 87.56 261 VAL A CA 1
ATOM 2103 C C . VAL A 1 261 ? 10.867 -7.038 -13.579 1.00 87.56 261 VAL A C 1
ATOM 2105 O O . VAL A 1 261 ? 11.531 -6.932 -14.611 1.00 87.56 261 VAL A O 1
ATOM 2108 N N . ALA A 1 262 ? 9.924 -7.974 -13.448 1.00 87.31 262 ALA A N 1
ATOM 2109 C CA . ALA A 1 262 ? 9.604 -8.924 -14.512 1.00 87.31 262 ALA A CA 1
ATOM 2110 C C . ALA A 1 262 ? 9.082 -8.219 -15.776 1.00 87.31 262 ALA A C 1
ATOM 2112 O O . ALA A 1 262 ? 9.539 -8.525 -16.878 1.00 87.31 262 ALA A O 1
ATOM 2113 N N . ALA A 1 263 ? 8.180 -7.245 -15.621 1.00 83.69 263 ALA A N 1
ATOM 2114 C CA . ALA A 1 263 ? 7.674 -6.436 -16.727 1.00 83.69 263 ALA A CA 1
ATOM 2115 C C . ALA A 1 263 ? 8.810 -5.676 -17.430 1.00 83.69 263 ALA A C 1
ATOM 2117 O O . ALA A 1 263 ? 8.923 -5.720 -18.655 1.00 83.69 263 ALA A O 1
ATOM 2118 N N . CYS A 1 264 ? 9.709 -5.064 -16.656 1.00 84.00 264 CYS A N 1
ATOM 2119 C CA . CYS A 1 264 ? 10.867 -4.354 -17.188 1.00 84.00 264 CYS A CA 1
ATOM 2120 C C . CYS A 1 264 ? 11.789 -5.271 -18.021 1.00 84.00 264 CYS A C 1
ATOM 2122 O O . CYS A 1 264 ? 12.178 -4.910 -19.134 1.00 84.00 264 CYS A O 1
ATOM 2124 N N . ASN A 1 265 ? 12.062 -6.492 -17.546 1.00 84.12 265 ASN A N 1
ATOM 2125 C CA . ASN A 1 265 ? 12.871 -7.480 -18.273 1.00 84.12 265 ASN A CA 1
ATOM 2126 C C . ASN A 1 265 ? 12.228 -7.932 -19.595 1.00 84.12 265 ASN A C 1
ATOM 2128 O O . ASN A 1 265 ? 12.931 -8.140 -20.590 1.00 84.12 265 ASN A O 1
ATOM 2132 N N . ILE A 1 266 ? 10.899 -8.070 -19.630 1.00 84.44 266 ILE A N 1
ATOM 2133 C CA . ILE A 1 266 ? 10.165 -8.406 -20.858 1.00 84.44 266 ILE A CA 1
ATOM 2134 C C . ILE A 1 266 ? 10.355 -7.297 -21.895 1.00 84.44 266 ILE A C 1
ATOM 2136 O O . ILE A 1 266 ? 10.728 -7.582 -23.032 1.00 84.44 266 ILE A O 1
ATOM 2140 N N . VAL A 1 267 ? 10.164 -6.035 -21.500 1.00 82.69 267 VAL A N 1
ATOM 2141 C CA . VAL A 1 267 ? 10.338 -4.891 -22.406 1.00 82.69 267 VAL A CA 1
ATOM 2142 C C . VAL A 1 267 ? 11.776 -4.793 -22.913 1.00 82.69 267 VAL A C 1
ATOM 2144 O O . VAL A 1 267 ? 11.986 -4.602 -24.109 1.00 82.69 267 VAL A O 1
ATOM 2147 N N . ALA A 1 268 ? 12.771 -4.982 -22.041 1.00 83.25 268 ALA A N 1
ATOM 2148 C CA . ALA A 1 268 ? 14.177 -5.002 -22.444 1.00 83.25 268 ALA A CA 1
ATOM 2149 C C . ALA A 1 268 ? 14.452 -6.086 -23.503 1.00 83.25 268 ALA A C 1
ATOM 2151 O O . ALA A 1 268 ? 15.049 -5.802 -24.539 1.00 83.25 268 ALA A O 1
ATOM 2152 N N . THR A 1 269 ? 13.928 -7.298 -23.296 1.00 85.31 269 THR A N 1
ATOM 2153 C CA . THR A 1 269 ? 14.081 -8.419 -24.239 1.00 85.31 269 THR A CA 1
ATOM 2154 C C . THR A 1 269 ? 13.438 -8.121 -25.595 1.00 85.31 269 THR A C 1
ATOM 2156 O O . THR A 1 269 ? 14.025 -8.412 -26.638 1.00 85.31 269 THR A O 1
ATOM 2159 N N . VAL A 1 270 ? 12.242 -7.523 -25.600 1.00 85.25 270 VAL A N 1
ATOM 2160 C CA . VAL A 1 270 ? 11.547 -7.119 -26.834 1.00 85.25 270 VAL A CA 1
ATOM 2161 C C . VAL A 1 270 ? 12.334 -6.035 -27.571 1.00 85.25 270 VAL A C 1
ATOM 2163 O O . VAL A 1 270 ? 12.530 -6.135 -28.781 1.00 85.25 270 VAL A O 1
ATOM 2166 N N . ASN A 1 271 ? 12.843 -5.034 -26.853 1.00 85.00 271 ASN A N 1
ATOM 2167 C CA . ASN A 1 271 ? 13.655 -3.968 -27.439 1.00 85.00 271 ASN A CA 1
ATOM 2168 C C . ASN A 1 271 ? 14.959 -4.504 -28.043 1.00 85.00 271 ASN A C 1
ATOM 2170 O O . ASN A 1 271 ? 15.335 -4.098 -29.143 1.00 85.00 271 ASN A O 1
ATOM 2174 N N . ASP A 1 272 ? 15.620 -5.446 -27.372 1.00 85.31 272 ASP A N 1
ATOM 2175 C CA . ASP A 1 272 ? 16.816 -6.110 -27.893 1.00 85.31 272 ASP A CA 1
ATOM 2176 C C . ASP A 1 272 ? 16.509 -6.948 -29.138 1.00 85.31 272 ASP A C 1
ATOM 2178 O O . ASP A 1 272 ? 17.270 -6.921 -30.106 1.00 85.31 272 ASP A O 1
ATOM 2182 N N . ALA A 1 273 ? 15.385 -7.671 -29.151 1.00 85.75 273 ALA A N 1
ATOM 2183 C CA . ALA A 1 273 ? 14.947 -8.427 -30.320 1.00 85.75 273 ALA A CA 1
ATOM 2184 C C . ALA A 1 273 ? 14.663 -7.507 -31.520 1.00 85.75 273 ALA A C 1
ATOM 2186 O O . ALA A 1 273 ? 15.102 -7.806 -32.632 1.00 85.75 273 ALA A O 1
ATOM 2187 N N . ASN A 1 274 ? 14.002 -6.368 -31.289 1.00 86.94 274 ASN A N 1
ATOM 2188 C CA . ASN A 1 274 ? 13.712 -5.376 -32.325 1.00 86.94 274 ASN A CA 1
ATOM 2189 C C . ASN A 1 274 ? 14.998 -4.764 -32.898 1.00 86.94 274 ASN A C 1
ATOM 2191 O O . ASN A 1 274 ? 15.172 -4.744 -34.115 1.00 86.94 274 ASN A O 1
ATOM 2195 N N . LYS A 1 275 ? 15.951 -4.366 -32.044 1.00 86.44 275 LYS A N 1
ATOM 2196 C CA . LYS A 1 275 ? 17.262 -3.863 -32.494 1.00 86.44 275 LYS A CA 1
ATOM 2197 C C . LYS A 1 275 ? 18.043 -4.907 -33.291 1.00 86.44 275 LYS A C 1
ATOM 2199 O O . LYS A 1 275 ? 18.587 -4.603 -34.348 1.00 86.44 275 LYS A O 1
ATOM 2204 N N . ARG A 1 276 ? 18.056 -6.167 -32.842 1.00 84.31 276 ARG A N 1
ATOM 2205 C CA . ARG A 1 276 ? 18.691 -7.264 -33.594 1.00 84.31 276 ARG A CA 1
ATOM 2206 C C . ARG A 1 276 ? 18.033 -7.484 -34.953 1.00 84.31 276 ARG A C 1
ATOM 2208 O O . ARG A 1 276 ? 18.731 -7.821 -35.904 1.00 84.31 276 ARG A O 1
ATOM 2215 N N . ALA A 1 277 ? 16.717 -7.307 -35.061 1.00 85.19 277 ALA A N 1
ATOM 2216 C CA . ALA A 1 277 ? 16.013 -7.406 -36.335 1.00 85.19 277 ALA A CA 1
ATOM 2217 C C . ALA A 1 277 ? 16.422 -6.283 -37.308 1.00 85.19 277 ALA A C 1
ATOM 2219 O O . ALA A 1 277 ? 16.622 -6.558 -38.492 1.00 85.19 277 ALA A O 1
ATOM 2220 N N . GLU A 1 278 ? 16.622 -5.055 -36.815 1.00 86.06 278 GLU A N 1
ATOM 2221 C CA . GLU A 1 278 ? 17.144 -3.932 -37.611 1.00 86.06 278 GLU A CA 1
ATOM 2222 C C . GLU A 1 278 ? 18.564 -4.206 -38.132 1.00 86.06 278 GLU A C 1
ATOM 2224 O O . GLU A 1 278 ? 18.866 -3.934 -39.295 1.00 86.06 278 GLU A O 1
ATOM 2229 N N . GLU A 1 279 ? 19.426 -4.812 -37.311 1.00 86.25 279 GLU A N 1
ATOM 2230 C CA . GLU A 1 279 ? 20.790 -5.196 -37.699 1.00 86.25 279 GLU A CA 1
ATOM 2231 C C . GLU A 1 279 ? 20.841 -6.439 -38.609 1.00 86.25 279 GLU A C 1
ATOM 2233 O O . GLU A 1 279 ? 21.795 -6.628 -39.374 1.00 86.25 279 GLU A O 1
ATOM 2238 N N . LEU A 1 280 ? 19.817 -7.297 -38.566 1.00 85.75 280 LEU A N 1
ATOM 2239 C CA . LEU A 1 280 ? 19.789 -8.548 -39.322 1.00 85.75 280 LEU A CA 1
ATOM 2240 C C . LEU A 1 280 ? 19.777 -8.296 -40.833 1.00 85.75 280 LEU A C 1
ATOM 2242 O O . LEU A 1 280 ? 20.505 -8.961 -41.569 1.00 85.75 280 LEU A O 1
ATOM 2246 N N . TYR A 1 281 ? 18.990 -7.327 -41.306 1.00 79.81 281 TYR A N 1
ATOM 2247 C CA . TYR A 1 281 ? 18.900 -7.005 -42.733 1.00 79.81 281 TYR A CA 1
ATOM 2248 C C . TYR A 1 281 ? 20.255 -6.607 -43.357 1.00 79.81 281 TYR A C 1
ATOM 2250 O O . TYR A 1 281 ? 20.658 -7.248 -44.340 1.00 79.81 281 TYR A O 1
ATOM 2258 N N . PRO A 1 282 ? 21.010 -5.622 -42.822 1.00 83.94 282 PRO A N 1
ATOM 2259 C CA . PRO A 1 282 ? 22.325 -5.287 -43.357 1.00 83.94 282 PRO A CA 1
ATOM 2260 C C . PRO A 1 282 ? 23.328 -6.439 -43.210 1.00 83.94 282 PRO A C 1
ATOM 2262 O O . PRO A 1 282 ? 24.100 -6.671 -44.140 1.00 83.94 282 PRO A O 1
ATOM 2265 N N . MET A 1 283 ? 23.294 -7.221 -42.121 1.00 84.44 283 MET A N 1
ATOM 2266 C CA . MET A 1 283 ? 24.182 -8.384 -41.965 1.00 84.44 283 MET A CA 1
ATOM 2267 C C . MET A 1 283 ? 23.912 -9.487 -42.997 1.00 84.44 283 MET A C 1
ATOM 2269 O O . MET A 1 283 ? 24.848 -10.001 -43.616 1.00 84.44 283 MET A O 1
ATOM 2273 N N . VAL A 1 284 ? 22.645 -9.853 -43.211 1.00 85.94 284 VAL A N 1
ATOM 2274 C CA . VAL A 1 284 ? 22.250 -10.877 -44.192 1.00 85.94 284 VAL A CA 1
ATOM 2275 C C . VAL A 1 284 ? 22.566 -10.403 -45.608 1.00 85.94 284 VAL A C 1
ATOM 2277 O O . VAL A 1 284 ? 23.132 -11.168 -46.391 1.00 85.94 284 VAL A O 1
ATOM 2280 N N . THR A 1 285 ? 22.298 -9.131 -45.917 1.00 82.31 285 THR A N 1
ATOM 2281 C CA . THR A 1 285 ? 22.632 -8.529 -47.215 1.00 82.31 285 THR A CA 1
ATOM 2282 C C . THR A 1 285 ? 24.141 -8.522 -47.452 1.00 82.31 285 THR A C 1
ATOM 2284 O O . THR A 1 285 ? 24.599 -8.988 -48.494 1.00 82.31 285 THR A O 1
ATOM 2287 N N . ALA A 1 286 ? 24.943 -8.084 -46.477 1.00 84.69 286 ALA A N 1
ATOM 2288 C CA . ALA A 1 286 ? 26.402 -8.104 -46.578 1.00 84.69 286 ALA A CA 1
ATOM 2289 C C . ALA A 1 286 ? 26.944 -9.530 -46.773 1.00 84.69 286 ALA A C 1
ATOM 2291 O O . ALA A 1 286 ? 27.835 -9.758 -47.596 1.00 84.69 286 ALA A O 1
ATOM 2292 N N . LYS A 1 287 ? 26.375 -10.516 -46.066 1.00 84.94 287 LYS A N 1
ATOM 2293 C CA . LYS A 1 287 ? 26.736 -11.932 -46.213 1.00 84.94 287 LYS A CA 1
ATOM 2294 C C . LYS A 1 287 ? 26.374 -12.476 -47.599 1.00 84.94 287 LYS A C 1
ATOM 2296 O O . LYS A 1 287 ? 27.176 -13.212 -48.175 1.00 84.94 287 LYS A O 1
ATOM 2301 N N . ALA A 1 288 ? 25.219 -12.095 -48.144 1.00 85.31 288 ALA A N 1
ATOM 2302 C CA . ALA A 1 288 ? 24.799 -12.454 -49.496 1.00 85.31 288 ALA A CA 1
ATOM 2303 C C . ALA A 1 288 ? 25.702 -11.812 -50.565 1.00 85.31 288 ALA A C 1
ATOM 2305 O O . ALA A 1 288 ? 26.200 -12.505 -51.445 1.00 85.31 288 ALA A O 1
ATOM 2306 N N . VAL A 1 289 ? 26.008 -10.515 -50.466 1.00 82.25 289 VAL A N 1
ATOM 2307 C CA . VAL A 1 289 ? 26.941 -9.842 -51.392 1.00 82.25 289 VAL A CA 1
ATOM 2308 C C . VAL A 1 289 ? 28.314 -10.521 -51.374 1.00 82.25 289 VAL A C 1
ATOM 2310 O O . VAL A 1 289 ? 28.876 -10.821 -52.428 1.00 82.25 289 VAL A O 1
ATOM 2313 N N . LYS A 1 290 ? 28.830 -10.848 -50.183 1.00 82.38 290 LYS A N 1
ATOM 2314 C CA . LYS A 1 290 ? 30.107 -11.555 -50.027 1.00 82.38 290 LYS A CA 1
ATOM 2315 C C . LYS A 1 290 ? 30.092 -12.960 -50.643 1.00 82.38 290 LYS A C 1
ATOM 2317 O O . LYS A 1 290 ? 31.103 -13.384 -51.196 1.00 82.38 290 LYS A O 1
ATOM 2322 N N . SER A 1 291 ? 28.977 -13.694 -50.580 1.00 81.69 291 SER A N 1
ATOM 2323 C CA . SER A 1 291 ? 28.884 -15.016 -51.221 1.00 81.69 291 SER A CA 1
ATOM 2324 C C . SER A 1 291 ? 28.857 -14.919 -52.752 1.00 81.69 291 SER A C 1
ATOM 2326 O O . SER A 1 291 ? 29.447 -15.766 -53.428 1.00 81.69 291 SER A O 1
ATOM 2328 N N . PHE A 1 292 ? 28.264 -13.855 -53.304 1.00 79.12 292 PHE A N 1
ATOM 2329 C CA . PHE A 1 292 ? 28.288 -13.572 -54.740 1.00 79.12 292 PHE A CA 1
ATOM 2330 C C . PHE A 1 292 ? 29.629 -13.032 -55.243 1.00 79.12 292 PHE A C 1
ATOM 2332 O O . PHE A 1 292 ? 29.923 -13.193 -56.426 1.00 79.12 292 PHE A O 1
ATOM 2339 N N . GLU A 1 293 ? 30.485 -12.471 -54.384 1.00 72.94 293 GLU A N 1
ATOM 2340 C CA . GLU A 1 293 ? 31.803 -11.948 -54.772 1.00 72.94 293 GLU A CA 1
ATOM 2341 C C . GLU A 1 293 ? 32.644 -12.983 -55.543 1.00 72.94 293 GLU A C 1
ATOM 2343 O O . GLU A 1 293 ? 33.274 -12.657 -56.549 1.00 72.94 293 GLU A O 1
ATOM 2348 N N . LYS A 1 294 ? 32.602 -14.259 -55.133 1.00 64.19 294 LYS A N 1
ATOM 2349 C CA . LYS A 1 294 ? 33.326 -15.349 -55.810 1.00 64.19 294 LYS A CA 1
ATOM 2350 C C . LYS A 1 294 ? 32.814 -15.598 -57.235 1.00 64.19 294 LYS A C 1
ATOM 2352 O O . LYS A 1 294 ? 33.607 -15.897 -58.124 1.00 64.19 294 LYS A O 1
ATOM 2357 N N . PHE A 1 295 ? 31.511 -15.441 -57.467 1.00 63.75 295 PHE A N 1
ATOM 2358 C CA . PHE A 1 295 ? 30.899 -15.573 -58.792 1.00 63.75 295 PHE A CA 1
ATOM 2359 C C . PHE A 1 295 ? 31.092 -14.318 -59.646 1.00 63.75 295 PHE A C 1
ATOM 2361 O O . PHE A 1 295 ? 31.335 -14.436 -60.844 1.00 63.75 295 PHE A O 1
ATOM 2368 N N . LEU A 1 296 ? 31.045 -13.129 -59.041 1.00 58.88 296 LEU A N 1
ATOM 2369 C CA . LEU A 1 296 ? 31.296 -11.852 -59.714 1.00 58.88 296 LEU A CA 1
ATOM 2370 C C . LEU A 1 296 ? 32.753 -11.739 -60.184 1.00 58.88 296 LEU A C 1
ATOM 2372 O O . LEU A 1 296 ? 32.995 -11.299 -61.303 1.00 58.88 296 LEU A O 1
ATOM 2376 N N . ARG A 1 297 ? 33.718 -12.222 -59.388 1.00 57.69 297 ARG A N 1
ATOM 2377 C CA . ARG A 1 297 ? 35.132 -12.326 -59.795 1.00 57.69 297 ARG A CA 1
ATOM 2378 C C . ARG A 1 297 ? 35.371 -13.384 -60.877 1.00 57.69 297 ARG A C 1
ATOM 2380 O O . ARG A 1 297 ? 36.278 -13.224 -61.679 1.00 57.69 297 ARG A O 1
ATOM 2387 N N . ALA A 1 298 ? 34.573 -14.453 -60.917 1.00 52.75 298 ALA A N 1
ATOM 2388 C CA . ALA A 1 298 ? 34.686 -15.494 -61.944 1.00 52.75 298 ALA A CA 1
ATOM 2389 C C . ALA A 1 298 ? 34.005 -15.114 -63.274 1.00 52.75 298 ALA A C 1
ATOM 2391 O O . ALA A 1 298 ? 34.401 -15.603 -64.327 1.00 52.75 298 ALA A O 1
ATOM 2392 N N . LYS A 1 299 ? 32.984 -14.244 -63.233 1.00 47.00 299 LYS A N 1
ATOM 2393 C CA . LYS A 1 299 ? 32.251 -13.736 -64.406 1.00 47.00 299 LYS A CA 1
ATOM 2394 C C . LYS A 1 299 ? 32.668 -12.333 -64.848 1.00 47.00 299 LYS A C 1
ATOM 2396 O O . LYS A 1 299 ? 32.044 -11.810 -65.772 1.00 47.00 299 LYS A O 1
ATOM 2401 N N . SER A 1 300 ? 33.701 -11.723 -64.257 1.00 47.56 300 SER A N 1
ATOM 2402 C CA . SER A 1 300 ? 34.304 -10.523 -64.839 1.00 47.56 300 SER A CA 1
ATOM 2403 C C . SER A 1 300 ? 34.974 -10.908 -66.158 1.00 47.56 300 SER A C 1
ATOM 2405 O O . SER A 1 300 ? 36.149 -11.268 -66.213 1.00 47.56 300 SER A O 1
ATOM 2407 N N . TYR A 1 301 ? 34.168 -10.872 -67.216 1.00 43.25 301 TYR A N 1
ATOM 2408 C CA . TYR A 1 301 ? 34.597 -10.793 -68.597 1.00 43.25 301 TYR A CA 1
ATOM 2409 C C . TYR A 1 301 ? 35.709 -9.749 -68.705 1.00 43.25 301 TYR A C 1
ATOM 2411 O O . TYR A 1 301 ? 35.634 -8.666 -68.121 1.00 43.25 301 TYR A O 1
ATOM 2419 N N . SER A 1 302 ? 36.728 -10.111 -69.471 1.00 46.03 302 SER A N 1
ATOM 2420 C CA . SER A 1 302 ? 37.952 -9.391 -69.818 1.00 46.03 302 SER A CA 1
ATOM 2421 C C . SER A 1 302 ? 37.721 -8.071 -70.579 1.00 46.03 302 SER A C 1
ATOM 2423 O O . SER A 1 302 ? 38.333 -7.843 -71.618 1.00 46.03 302 SER A O 1
ATOM 2425 N N . GLY A 1 303 ? 36.821 -7.210 -70.099 1.00 44.16 303 GLY A N 1
ATOM 2426 C CA . GLY A 1 303 ? 36.429 -5.963 -70.766 1.00 44.16 303 GLY A CA 1
ATOM 2427 C C . GLY A 1 303 ? 36.268 -4.743 -69.858 1.00 44.16 303 GLY A C 1
ATOM 2428 O O . GLY A 1 303 ? 36.168 -3.638 -70.375 1.00 44.16 303 GLY A O 1
ATOM 2429 N N . PHE A 1 304 ? 36.291 -4.894 -68.531 1.00 40.06 304 PHE A N 1
ATOM 2430 C CA . PHE A 1 304 ? 36.365 -3.755 -67.610 1.00 40.06 304 PHE A CA 1
ATOM 2431 C C . PHE A 1 304 ? 37.568 -3.922 -66.681 1.00 40.06 304 PHE A C 1
ATOM 2433 O O . PHE A 1 304 ? 37.698 -4.979 -66.056 1.00 40.06 304 PHE A O 1
ATOM 2440 N N . PRO A 1 305 ? 38.465 -2.923 -66.579 1.00 41.56 305 PRO A N 1
ATOM 2441 C CA . PRO A 1 305 ? 39.659 -3.037 -65.762 1.00 41.56 305 PRO A CA 1
ATOM 2442 C C . PRO A 1 305 ? 39.265 -2.999 -64.284 1.00 41.56 305 PRO A C 1
ATOM 2444 O O . PRO A 1 305 ? 39.182 -1.948 -63.657 1.00 41.56 305 PRO A O 1
ATOM 2447 N N . VAL A 1 306 ? 39.063 -4.178 -63.697 1.00 49.38 306 VAL A N 1
ATOM 2448 C CA . VAL A 1 306 ? 39.108 -4.372 -62.244 1.00 49.38 306 VAL A CA 1
ATOM 2449 C C . VAL A 1 306 ? 40.580 -4.525 -61.853 1.00 49.38 306 VAL A C 1
ATOM 2451 O O . VAL A 1 306 ? 41.040 -5.574 -61.416 1.00 49.38 306 VAL A O 1
ATOM 2454 N N . GLY A 1 307 ? 41.353 -3.474 -62.103 1.00 47.03 307 GLY A N 1
ATOM 2455 C CA . GLY A 1 307 ? 42.788 -3.420 -61.863 1.00 47.03 307 GLY A CA 1
ATOM 2456 C C . GLY A 1 307 ? 43.199 -1.967 -61.693 1.00 47.03 307 GLY A C 1
ATOM 2457 O O . GLY A 1 307 ? 43.014 -1.162 -62.594 1.00 47.03 307 GLY A O 1
ATOM 2458 N N . ASP A 1 308 ? 43.678 -1.642 -60.496 1.00 45.31 308 ASP A N 1
ATOM 2459 C CA . ASP A 1 308 ? 44.165 -0.339 -60.016 1.00 45.31 308 ASP A CA 1
ATOM 2460 C C . ASP A 1 308 ? 43.163 0.808 -59.773 1.00 45.31 308 ASP A C 1
ATOM 2462 O O . ASP A 1 308 ? 43.466 1.661 -58.937 1.00 45.31 308 ASP A O 1
ATOM 2466 N N . ALA A 1 309 ? 41.944 0.803 -60.327 1.00 44.44 309 ALA A N 1
ATOM 2467 C CA . ALA A 1 309 ? 40.944 1.837 -59.991 1.00 44.44 309 ALA A CA 1
ATOM 2468 C C . ALA A 1 309 ? 40.394 1.721 -58.546 1.00 44.44 309 ALA A C 1
ATOM 2470 O O . ALA A 1 309 ? 40.213 2.724 -57.862 1.00 44.44 309 ALA A O 1
ATOM 2471 N N . ASN A 1 310 ? 40.248 0.502 -58.012 1.00 43.75 310 ASN A N 1
ATOM 2472 C CA . ASN A 1 310 ? 39.745 0.265 -56.645 1.00 43.75 310 ASN A CA 1
ATOM 2473 C C . ASN A 1 310 ? 40.808 0.367 -55.535 1.00 43.75 310 ASN A C 1
ATOM 2475 O O . ASN A 1 310 ? 40.503 0.114 -54.371 1.00 43.75 310 ASN A O 1
ATOM 2479 N N . LYS A 1 311 ? 42.063 0.722 -55.847 1.00 44.41 311 LYS A N 1
ATOM 2480 C CA . LYS A 1 311 ? 43.065 1.002 -54.798 1.00 44.41 311 LYS A CA 1
ATOM 2481 C C . LYS A 1 311 ? 42.858 2.368 -54.137 1.00 44.41 311 LYS A C 1
ATOM 2483 O O . LYS A 1 311 ? 43.367 2.570 -53.038 1.00 44.41 311 LYS A O 1
ATOM 2488 N N . LYS A 1 312 ? 42.141 3.293 -54.789 1.00 43.09 312 LYS A N 1
ATOM 2489 C CA . LYS A 1 312 ? 41.875 4.644 -54.264 1.00 43.09 312 LYS A CA 1
ATOM 2490 C C . LYS A 1 312 ? 40.489 4.805 -53.641 1.00 43.09 312 LYS A C 1
ATOM 2492 O O . LYS A 1 312 ? 40.340 5.630 -52.746 1.00 43.09 312 LYS A O 1
ATOM 2497 N N . ASP A 1 313 ? 39.528 3.965 -54.016 1.00 45.47 313 ASP A N 1
ATOM 2498 C CA . ASP A 1 313 ? 38.188 4.004 -53.438 1.00 45.47 313 ASP A CA 1
ATOM 2499 C C . ASP A 1 313 ? 38.115 3.086 -52.216 1.00 45.47 313 ASP A C 1
ATOM 2501 O O . ASP A 1 313 ? 37.896 1.878 -52.301 1.00 45.47 313 ASP A O 1
ATOM 2505 N N . GLY A 1 314 ? 38.316 3.686 -51.041 1.00 43.06 314 GLY A N 1
ATOM 2506 C CA . GLY A 1 314 ? 38.254 3.057 -49.716 1.00 43.06 314 GLY A CA 1
ATOM 2507 C C . GLY A 1 314 ? 36.889 2.479 -49.310 1.00 43.06 314 GLY A C 1
ATOM 2508 O O . GLY A 1 314 ? 36.628 2.329 -48.121 1.00 43.06 314 GLY A O 1
ATOM 2509 N N . LEU A 1 315 ? 36.023 2.121 -50.262 1.00 44.97 315 LEU A N 1
ATOM 2510 C CA . LEU A 1 315 ? 34.672 1.600 -50.026 1.00 44.97 315 LEU A CA 1
ATOM 2511 C C . LEU A 1 315 ? 34.649 0.246 -49.293 1.00 44.97 315 LEU A C 1
ATOM 2513 O O . LEU A 1 315 ? 33.654 -0.079 -48.654 1.00 44.97 315 LEU A O 1
ATOM 2517 N N . PHE A 1 316 ? 35.745 -0.523 -49.319 1.00 43.12 316 PHE A N 1
ATOM 2518 C CA . PHE A 1 316 ? 35.832 -1.831 -48.647 1.00 43.12 316 PHE A CA 1
ATOM 2519 C C . PHE A 1 316 ? 36.986 -1.964 -47.638 1.00 43.12 316 PHE A C 1
ATOM 2521 O O . PHE A 1 316 ? 37.154 -3.027 -47.037 1.00 43.12 316 PHE A O 1
ATOM 2528 N N . SER A 1 317 ? 37.772 -0.909 -47.392 1.00 41.94 317 SER A N 1
ATOM 2529 C CA . SER A 1 317 ? 38.854 -0.951 -46.391 1.00 41.94 317 SER A CA 1
ATOM 2530 C C . SER A 1 317 ? 38.342 -0.831 -44.946 1.00 41.94 317 SER A C 1
ATOM 2532 O O . SER A 1 317 ? 39.021 -1.275 -44.021 1.00 41.94 317 SER A O 1
ATOM 2534 N N . GLY A 1 318 ? 37.124 -0.313 -44.745 1.00 37.47 318 GLY A N 1
ATOM 2535 C CA . GLY A 1 318 ? 36.509 -0.143 -43.422 1.00 37.47 318 GLY A CA 1
ATOM 2536 C C . GLY A 1 318 ? 35.956 -1.423 -42.781 1.00 37.47 318 GLY A C 1
ATOM 2537 O O . GLY A 1 318 ? 35.837 -1.493 -41.561 1.00 37.47 318 GLY A O 1
ATOM 2538 N N . ILE A 1 319 ? 35.674 -2.474 -43.560 1.00 41.53 319 ILE A N 1
ATOM 2539 C CA . ILE A 1 319 ? 35.022 -3.697 -43.043 1.00 41.53 319 ILE A CA 1
ATOM 2540 C C . ILE A 1 319 ? 36.015 -4.619 -42.306 1.00 41.53 319 ILE A C 1
ATOM 2542 O O . ILE A 1 319 ? 35.616 -5.473 -41.518 1.00 41.53 319 ILE A O 1
ATOM 2546 N N . LYS A 1 320 ? 37.329 -4.419 -42.478 1.00 35.66 320 LYS A N 1
ATOM 2547 C CA . LYS A 1 320 ? 38.359 -5.230 -41.803 1.00 35.66 320 LYS A CA 1
ATOM 2548 C C . LYS A 1 320 ? 38.577 -4.903 -40.320 1.00 35.66 320 LYS A C 1
ATOM 2550 O O . LYS A 1 320 ? 39.284 -5.660 -39.669 1.00 35.66 320 LYS A O 1
ATOM 2555 N N . ARG A 1 321 ? 37.994 -3.828 -39.774 1.00 35.91 321 ARG A N 1
ATOM 2556 C CA . ARG A 1 321 ? 38.134 -3.476 -38.342 1.00 35.91 321 ARG A CA 1
ATOM 2557 C C . ARG A 1 321 ? 36.967 -3.901 -37.448 1.00 35.91 321 ARG A C 1
ATOM 2559 O O . ARG A 1 321 ? 37.061 -3.710 -36.247 1.00 35.91 321 ARG A O 1
ATOM 2566 N N . VAL A 1 322 ? 35.899 -4.477 -38.006 1.00 41.44 322 VAL A N 1
ATOM 2567 C CA . VAL A 1 322 ? 34.706 -4.893 -37.232 1.00 41.44 322 VAL A CA 1
ATOM 2568 C C . VAL A 1 322 ? 34.697 -6.404 -36.937 1.00 41.44 322 VAL A C 1
ATOM 2570 O O . VAL A 1 322 ? 33.830 -6.901 -36.233 1.00 41.44 322 VAL A O 1
ATOM 2573 N N . PHE A 1 323 ? 35.690 -7.146 -37.433 1.00 37.88 323 PHE A N 1
ATOM 2574 C CA . PHE A 1 323 ? 35.868 -8.571 -37.142 1.00 37.88 323 PHE A CA 1
ATOM 2575 C C . PHE A 1 323 ? 37.306 -8.847 -36.686 1.00 37.88 323 PHE A C 1
ATOM 2577 O O . PHE A 1 323 ? 38.095 -9.447 -37.417 1.00 37.88 323 PHE A O 1
ATOM 2584 N N . GLN A 1 324 ? 37.633 -8.369 -35.487 1.00 35.69 324 GLN A N 1
ATOM 2585 C CA . GLN A 1 324 ? 38.614 -8.967 -34.581 1.00 35.69 324 GLN A CA 1
ATOM 2586 C C . GLN A 1 324 ? 38.044 -8.907 -33.171 1.00 35.69 324 GLN A C 1
ATOM 2588 O O . GLN A 1 324 ? 37.455 -7.856 -32.837 1.00 35.69 324 GLN A O 1
#